Protein AF-A0A0Q6CMV8-F1 (afdb_monomer_lite)

Radius of gyration: 27.82 Å; chains: 1; bounding box: 55×37×77 Å

pLDDT: mean 82.03, std 11.8, range [50.81, 98.62]

Sequence (251 aa):
MAIRSSLEIAPGSVVEVYRQPDGDTSPVTAVLTNLSTNLAKANAVELLLLSSSDAPLASTTLTAQGSGYTSVPAARVTSKVKVAPELQVRMELNGLTIGNAGLNYRVNDVLTLGCGASTKPTLTVTAVDINGRVLSLGITTRGFLTTLAREQVGLKTTGGKGRDLILSATYRVASFVLLTPGSGYSELPIVDIDGPAAGTISLTPNIQPRHRLVRQELAVDEFIVVKDLPLTPGDTLVVKASASVAVKVIE

Foldseek 3Di:
DDWPFKDKDAAQDKDFGDWFAAPDQDFKKKKKAFPDPDQPDQKWKWKFKFAQFPFFFPDKAWPFFWKFDLWQWAKFWDADAPWTWHKQWKKWFDDKDWPWQFFDFDFQWKKWKPWQAPFTWIKTQHDADPRRGGPDIDGPGGGIHSTTDNAQWQIDIDTGPTDDTTMGTMMITDGMDGPGRGGRGLDFIWMFTDDPTGIGMGTDTRRDRPDRQDTGRDGHRDMDMDTRHRDDHRITIMMHINRIMMMIMDD

Secondary structure (DSSP, 8-state):
--EEEEEEE-TT-EEEEEEPPTT----EEEEEEE----TTS-EEEEEEEE-TTT--EEEEEES-----BSSPPPEEE-S--SBPPEEEEEEEEEEEEEEEEEES--TT-EEEE-S--SB--EEEEEEE-TT--EEEEEEEE--BBSS--S-SSSEEEEESS-EEEEEEEEEEEEEEEEEE--B--SSPPEEEEPSSS---EEEEE----SEEEEEEEEPTT-EEEEEEE-PPTT-EEEEEESS-EEEEEE-

Structure (mmCIF, N/CA/C/O backbone):
data_AF-A0A0Q6CMV8-F1
#
_entry.id   AF-A0A0Q6CMV8-F1
#
loop_
_atom_site.group_PDB
_atom_site.id
_atom_site.type_symbol
_atom_site.label_atom_id
_atom_site.label_alt_id
_atom_site.label_comp_id
_atom_site.label_asym_id
_atom_site.label_entity_id
_atom_site.label_seq_id
_atom_site.pdbx_PDB_ins_code
_atom_site.Cartn_x
_atom_site.Cartn_y
_atom_site.Cartn_z
_at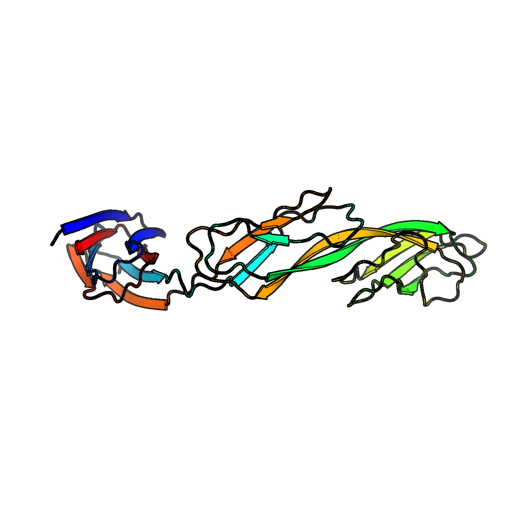om_site.occupancy
_atom_site.B_iso_or_equiv
_atom_site.auth_seq_id
_atom_site.auth_comp_id
_atom_site.auth_asym_id
_atom_site.auth_atom_id
_atom_site.pdbx_PDB_model_num
ATOM 1 N N . MET A 1 1 ? -28.805 0.612 39.964 1.00 68.44 1 MET A N 1
ATOM 2 C CA . MET A 1 1 ? -27.738 -0.193 39.348 1.00 68.44 1 MET A CA 1
ATOM 3 C C . MET A 1 1 ? -28.370 -1.115 38.327 1.00 68.44 1 MET A C 1
ATOM 5 O O . MET A 1 1 ? -29.060 -2.057 38.712 1.00 68.44 1 MET A O 1
ATOM 9 N N . ALA A 1 2 ? -28.213 -0.792 37.049 1.00 80.19 2 ALA A N 1
ATOM 10 C CA . ALA A 1 2 ? -28.699 -1.612 35.947 1.00 80.19 2 ALA A CA 1
ATOM 11 C C . ALA A 1 2 ? -27.527 -2.400 35.348 1.00 80.19 2 ALA A C 1
ATOM 13 O O . ALA A 1 2 ? -26.431 -1.875 35.177 1.00 80.19 2 ALA A O 1
ATOM 14 N N . ILE A 1 3 ? -27.747 -3.680 35.046 1.00 81.62 3 ILE A N 1
ATOM 15 C CA . ILE A 1 3 ? -26.747 -4.510 34.368 1.00 81.62 3 ILE A CA 1
ATOM 16 C C . ILE A 1 3 ? -26.851 -4.204 32.879 1.00 81.62 3 ILE A C 1
ATOM 18 O O . ILE A 1 3 ? -27.908 -4.426 32.288 1.00 81.62 3 ILE A O 1
ATOM 22 N N . ARG A 1 4 ? -25.773 -3.700 32.278 1.00 81.25 4 ARG A N 1
ATOM 23 C CA . ARG A 1 4 ? -25.739 -3.368 30.848 1.00 81.25 4 ARG A CA 1
ATOM 24 C C . ARG A 1 4 ? -25.284 -4.539 29.996 1.00 81.25 4 ARG A C 1
ATOM 26 O O . ARG A 1 4 ? -25.848 -4.777 28.933 1.00 81.25 4 ARG A O 1
ATOM 33 N N . SER A 1 5 ? -24.308 -5.297 30.481 1.00 82.00 5 SER A N 1
ATOM 34 C CA . SER A 1 5 ? -23.828 -6.502 29.814 1.00 82.00 5 SER A CA 1
ATOM 35 C C . SER A 1 5 ? -23.332 -7.536 30.823 1.00 82.00 5 SER A C 1
ATOM 37 O O . SER A 1 5 ? -22.928 -7.207 31.943 1.00 82.00 5 SER A O 1
ATOM 39 N N . SER A 1 6 ? -23.406 -8.804 30.422 1.00 84.56 6 SER A N 1
ATOM 40 C CA . SER A 1 6 ? -22.836 -9.947 31.131 1.00 84.56 6 SER A CA 1
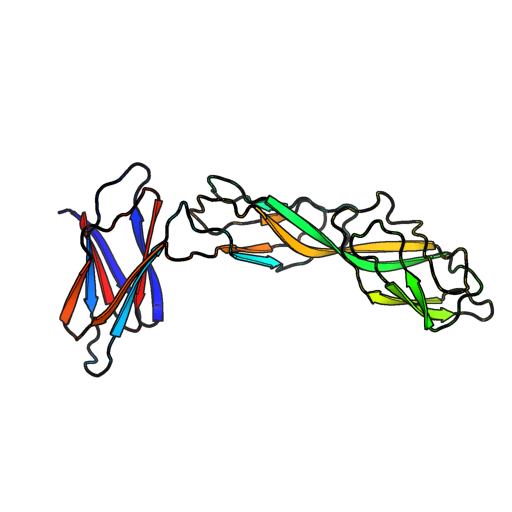ATOM 41 C C . SER A 1 6 ? -22.327 -10.931 30.087 1.00 84.56 6 SER A C 1
ATOM 43 O O . SER A 1 6 ? -23.115 -11.392 29.262 1.00 84.56 6 SER A O 1
ATOM 45 N N . LEU A 1 7 ? -21.029 -11.225 30.094 1.00 86.25 7 LEU A N 1
ATOM 46 C CA . LEU A 1 7 ? -20.396 -12.043 29.061 1.00 86.25 7 LEU A CA 1
ATOM 47 C C . LEU A 1 7 ? -19.321 -12.956 29.645 1.00 86.25 7 LEU A C 1
ATOM 49 O O . LEU A 1 7 ? -18.521 -12.516 30.467 1.00 86.25 7 LEU A O 1
ATOM 53 N N . GLU A 1 8 ? -19.277 -14.204 29.183 1.00 83.56 8 GLU A N 1
ATOM 54 C CA . GLU A 1 8 ? -18.175 -15.130 29.451 1.00 83.56 8 GLU A CA 1
ATOM 55 C C . GLU A 1 8 ? -17.134 -15.053 28.332 1.00 83.56 8 GLU A C 1
ATOM 57 O O . GLU A 1 8 ? -17.457 -15.114 27.145 1.00 83.56 8 GLU A O 1
ATOM 62 N N . ILE A 1 9 ? -15.869 -14.915 28.714 1.00 77.25 9 ILE A N 1
ATOM 63 C CA . ILE A 1 9 ? -14.738 -14.745 27.807 1.00 77.25 9 ILE A CA 1
ATOM 64 C C . ILE A 1 9 ? -13.860 -15.981 27.900 1.00 77.25 9 ILE A C 1
ATOM 66 O O . ILE A 1 9 ? -13.371 -16.311 28.978 1.00 77.25 9 ILE A O 1
ATOM 70 N N . ALA A 1 10 ? -13.638 -16.647 26.768 1.00 78.75 10 ALA A N 1
ATOM 71 C CA . ALA A 1 10 ? -12.769 -17.812 26.697 1.00 78.75 10 ALA A CA 1
ATOM 72 C C . ALA A 1 10 ? -11.278 -17.433 26.864 1.00 78.75 10 ALA A C 1
ATOM 74 O O . ALA A 1 10 ? -10.867 -16.342 26.447 1.00 78.75 10 ALA A O 1
ATOM 75 N N . PRO A 1 11 ? -10.436 -18.344 27.391 1.00 76.31 11 PRO A N 1
ATOM 76 C CA . PRO A 1 11 ? -8.999 -18.119 27.525 1.00 76.31 11 PRO A CA 1
ATOM 77 C C . PRO A 1 11 ? -8.343 -17.674 26.210 1.00 76.31 11 PRO A C 1
ATOM 79 O O . PRO A 1 11 ? -8.587 -18.258 25.157 1.00 76.31 11 PRO A O 1
ATOM 82 N N . GLY A 1 12 ? -7.479 -16.658 26.274 1.00 73.62 12 GLY A N 1
ATOM 83 C CA . GLY A 1 12 ? -6.730 -16.144 25.122 1.00 73.62 12 GLY A CA 1
ATOM 84 C C . GLY A 1 12 ? -7.527 -15.219 24.195 1.00 73.62 12 GLY A C 1
ATOM 85 O O . GLY A 1 12 ? -6.970 -14.740 23.207 1.00 73.62 12 GLY A O 1
ATOM 86 N N . SER A 1 13 ? -8.794 -14.939 24.509 1.00 69.50 13 SER A N 1
ATOM 87 C CA . SER A 1 13 ? -9.656 -14.069 23.706 1.00 69.50 13 SER A CA 1
ATOM 88 C C . SER A 1 13 ? -9.520 -12.594 24.097 1.00 69.50 13 SER A C 1
ATOM 90 O O . SER A 1 13 ? -9.142 -12.251 25.220 1.00 69.50 13 SER A O 1
ATOM 92 N N . VAL A 1 14 ? -9.856 -11.718 23.149 1.00 72.44 14 VAL A N 1
ATOM 93 C CA . VAL A 1 14 ? -10.009 -10.271 23.337 1.00 72.44 14 VAL A CA 1
ATOM 94 C C . VAL A 1 14 ? -11.435 -9.931 22.928 1.00 72.44 14 VAL A C 1
ATOM 96 O O . VAL A 1 14 ? -11.803 -10.190 21.784 1.00 72.44 14 VAL A O 1
ATOM 99 N N . VAL A 1 15 ? -12.245 -9.411 23.851 1.00 74.88 15 VAL A N 1
ATOM 100 C CA . VAL A 1 15 ? -13.686 -9.234 23.615 1.00 74.88 15 VAL A CA 1
ATOM 101 C C . VAL A 1 15 ? -14.146 -7.840 24.032 1.00 74.88 15 VAL A C 1
ATOM 103 O O . VAL A 1 15 ? -13.796 -7.366 25.114 1.00 74.88 15 VAL A O 1
ATOM 106 N N . GLU A 1 16 ? -14.931 -7.192 23.168 1.00 80.50 16 GLU A N 1
ATOM 107 C CA . GLU A 1 16 ? -15.688 -5.977 23.488 1.00 80.50 16 GLU A CA 1
ATOM 108 C C . GLU A 1 16 ? -16.807 -6.339 24.467 1.00 80.50 16 GLU A C 1
ATOM 110 O O . GLU A 1 16 ? -17.690 -7.134 24.153 1.00 80.50 16 GLU A O 1
ATOM 115 N N . VAL A 1 17 ? -16.743 -5.785 25.678 1.00 83.00 17 VAL A N 1
ATOM 116 C CA . VAL A 1 17 ? -17.717 -6.072 26.744 1.00 83.00 17 VAL A CA 1
ATOM 117 C C . VAL A 1 17 ? -18.734 -4.953 26.913 1.00 83.00 17 VAL A C 1
ATOM 119 O O . VAL A 1 17 ? -19.822 -5.190 27.440 1.00 83.00 17 VAL A O 1
ATOM 122 N N . TYR A 1 18 ? -18.388 -3.737 26.491 1.00 84.38 18 TYR A N 1
ATOM 123 C CA . TYR A 1 18 ? -19.258 -2.575 26.584 1.00 84.38 18 TYR A CA 1
ATOM 124 C C . TYR A 1 18 ? -18.776 -1.440 25.680 1.00 84.38 18 TYR A C 1
ATOM 126 O O . TYR A 1 18 ? -17.573 -1.223 25.539 1.00 84.38 18 TYR A O 1
ATOM 134 N N . ARG A 1 19 ? -19.728 -0.684 25.133 1.00 81.12 19 ARG A N 1
ATOM 135 C CA . ARG A 1 19 ? -19.497 0.557 24.396 1.00 81.12 19 ARG A CA 1
ATOM 136 C C . ARG A 1 19 ? -20.354 1.653 25.010 1.00 81.12 19 ARG A C 1
ATOM 138 O O . ARG A 1 19 ? -21.566 1.470 25.117 1.00 81.12 19 ARG A O 1
ATOM 145 N N . GLN A 1 20 ? -19.734 2.768 25.392 1.00 84.00 20 GLN A N 1
ATOM 146 C CA . GLN A 1 20 ? -20.454 3.916 25.939 1.00 84.00 20 GLN A CA 1
ATOM 147 C C . GLN A 1 20 ? -21.319 4.539 24.830 1.00 84.00 20 GLN A C 1
ATOM 149 O O . GLN A 1 20 ? -20.764 4.921 23.793 1.00 84.00 20 GLN A O 1
ATOM 154 N N . PRO A 1 21 ? -22.650 4.638 25.000 1.00 81.44 21 PRO A N 1
ATOM 155 C CA . PRO A 1 21 ? -23.519 5.250 24.001 1.00 81.44 21 PRO A CA 1
ATOM 156 C C . PRO A 1 21 ? -23.130 6.699 23.688 1.00 81.44 21 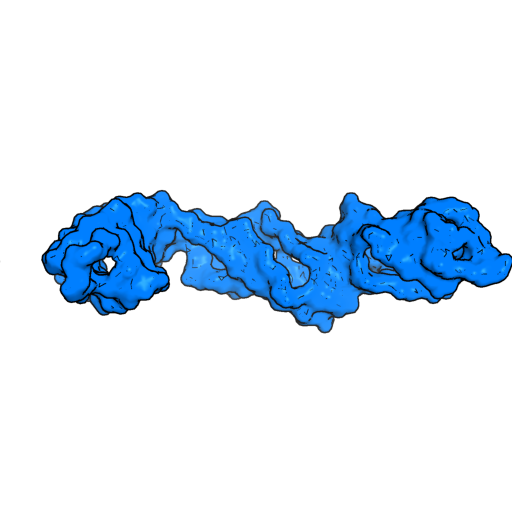PRO A C 1
ATOM 158 O O . PRO A 1 21 ? -22.621 7.427 24.544 1.00 81.44 21 PRO A O 1
ATOM 161 N N . ASP A 1 22 ? -23.411 7.141 22.461 1.00 73.69 22 ASP A N 1
ATOM 162 C CA . ASP A 1 22 ? -23.217 8.539 22.079 1.00 73.69 22 ASP A CA 1
ATOM 163 C C . ASP A 1 22 ? -24.047 9.469 22.980 1.00 73.69 22 ASP A C 1
ATOM 165 O O . ASP A 1 22 ? -25.242 9.259 23.186 1.00 73.69 22 ASP A O 1
ATOM 169 N N . GLY A 1 23 ? -23.410 10.516 23.509 1.00 76.62 23 GLY A N 1
ATOM 170 C CA . GLY A 1 23 ? -24.039 11.492 24.404 1.00 76.62 23 GLY A CA 1
ATOM 171 C C . GLY A 1 23 ? -24.159 11.067 25.871 1.00 76.62 23 GLY A C 1
ATOM 172 O O . GLY A 1 23 ? -24.552 11.898 26.687 1.00 76.62 23 GLY A O 1
ATOM 173 N N . ASP A 1 24 ? -23.790 9.834 26.226 1.00 78.19 24 ASP A N 1
ATOM 174 C CA . ASP A 1 24 ? -23.808 9.365 27.611 1.00 78.19 24 ASP A CA 1
ATOM 175 C C . ASP A 1 24 ? -22.429 9.531 28.269 1.00 78.19 24 ASP A C 1
ATOM 177 O O . ASP A 1 24 ? -21.424 9.015 27.779 1.00 78.19 24 ASP A O 1
ATOM 181 N N . THR A 1 25 ? -22.370 10.236 29.397 1.00 78.44 25 THR A N 1
ATOM 182 C CA . THR A 1 25 ? -21.137 10.475 30.174 1.00 78.44 25 THR A CA 1
ATOM 183 C C . THR A 1 25 ? -21.186 9.843 31.563 1.00 78.44 25 THR A C 1
ATOM 185 O O . THR A 1 25 ? -20.384 10.193 32.430 1.00 78.44 25 THR A O 1
ATOM 188 N N . SER A 1 26 ? -22.173 8.985 31.813 1.00 80.62 26 SER A N 1
ATOM 189 C CA . SER A 1 26 ? -22.337 8.287 33.083 1.00 80.62 26 SER A CA 1
ATOM 190 C C . SER A 1 26 ? -21.112 7.408 33.374 1.00 80.62 26 SER A C 1
ATOM 192 O O . SER A 1 26 ? -20.628 6.715 32.474 1.00 80.62 26 SER A O 1
ATOM 194 N N . PRO A 1 27 ? -20.580 7.418 34.610 1.00 77.38 27 PRO A N 1
ATOM 195 C CA . PRO A 1 27 ? -19.477 6.543 34.977 1.00 77.38 27 PRO A CA 1
ATOM 196 C C . PRO A 1 27 ? -19.926 5.084 34.943 1.00 77.38 27 PRO A C 1
ATOM 198 O O . PRO A 1 27 ? -21.030 4.747 35.366 1.00 77.38 27 PRO A O 1
ATOM 201 N N . VAL A 1 28 ? -19.033 4.203 34.499 1.00 83.00 28 VAL A N 1
ATOM 202 C CA . VAL A 1 28 ? -19.317 2.770 34.392 1.00 83.00 28 VAL A CA 1
ATOM 203 C C . VAL A 1 28 ? -18.445 1.983 35.362 1.00 83.00 28 VAL A C 1
ATOM 205 O O . VAL A 1 28 ? -17.259 2.262 35.536 1.00 83.00 28 VAL A O 1
ATOM 208 N N . THR A 1 29 ? -19.032 0.971 35.999 1.00 81.62 29 THR A N 1
ATOM 209 C CA . THR A 1 29 ? -18.316 0.008 36.838 1.00 81.62 29 THR A CA 1
ATOM 210 C C . THR A 1 29 ? -18.209 -1.331 36.117 1.00 81.62 29 THR A C 1
ATOM 212 O O . THR A 1 29 ? -19.216 -1.918 35.724 1.00 81.62 29 THR A O 1
ATOM 215 N N . ALA A 1 30 ? -16.992 -1.856 35.988 1.00 80.25 30 ALA A N 1
ATOM 216 C CA . ALA A 1 30 ? -16.754 -3.199 35.471 1.00 80.25 30 ALA A CA 1
ATOM 217 C C . ALA A 1 30 ? -16.427 -4.161 36.617 1.00 80.25 30 ALA A C 1
ATOM 219 O O . ALA A 1 30 ? -15.531 -3.905 37.421 1.00 80.25 30 ALA A O 1
ATOM 220 N N . VAL A 1 31 ? -17.142 -5.282 36.674 1.00 81.12 31 VAL A N 1
ATOM 221 C CA . VAL A 1 31 ? -16.880 -6.388 37.597 1.00 81.12 31 VAL A CA 1
ATOM 222 C C . VAL A 1 31 ? -16.364 -7.574 36.792 1.00 81.12 31 VAL A C 1
ATOM 224 O O . VAL A 1 31 ? -17.043 -8.059 35.888 1.00 81.12 31 VAL A O 1
ATOM 227 N N . LEU A 1 32 ? -15.156 -8.023 37.108 1.00 77.25 32 LEU A N 1
ATOM 228 C CA . LEU A 1 32 ? -14.482 -9.153 36.471 1.00 77.25 32 LEU A CA 1
ATOM 229 C C . LEU A 1 32 ? -14.464 -10.310 37.466 1.00 77.25 32 LEU A C 1
ATOM 231 O O . LEU A 1 32 ? -13.950 -10.137 38.567 1.00 77.25 32 LEU A O 1
ATOM 235 N N . THR A 1 33 ? -14.993 -11.469 37.089 1.00 76.12 33 THR A N 1
ATOM 236 C CA . THR A 1 33 ? -15.034 -12.673 37.928 1.00 76.12 33 THR A CA 1
ATOM 237 C C . THR A 1 33 ? -14.275 -13.797 37.239 1.00 76.12 33 THR A C 1
ATOM 239 O O . THR A 1 33 ? -14.565 -14.146 36.093 1.00 76.12 33 THR A O 1
ATOM 242 N N . ASN A 1 34 ? -13.288 -14.369 37.925 1.00 73.88 34 ASN A N 1
ATOM 243 C CA . ASN A 1 34 ? -12.543 -15.510 37.407 1.00 73.88 34 ASN A CA 1
ATOM 244 C C . ASN A 1 34 ? -13.406 -16.776 37.487 1.00 73.88 34 ASN A C 1
ATOM 246 O O . ASN A 1 34 ? -13.770 -17.202 38.577 1.00 73.88 34 ASN A O 1
ATOM 250 N N . LEU A 1 35 ? -13.714 -17.378 36.335 1.00 76.25 35 LEU A N 1
ATOM 251 C CA . LEU A 1 35 ? -14.496 -18.618 36.248 1.00 76.25 35 LEU A CA 1
ATOM 252 C C . LEU A 1 35 ? -13.612 -19.866 36.096 1.00 76.25 35 LEU A C 1
ATOM 254 O O . LEU A 1 35 ? -14.111 -20.969 35.873 1.00 76.25 35 LEU A O 1
ATOM 258 N N . SER A 1 36 ? -12.288 -19.711 36.145 1.00 68.94 36 SER A N 1
ATOM 259 C CA . SER A 1 36 ? -11.368 -20.840 36.036 1.00 68.94 36 SER A CA 1
ATOM 260 C C . SER A 1 36 ? -11.536 -21.783 37.222 1.00 68.94 36 SER A C 1
ATOM 262 O O . SER A 1 36 ? -11.359 -21.386 38.365 1.00 68.94 36 SER A O 1
ATOM 264 N N . THR A 1 37 ? -11.749 -23.067 36.951 1.00 70.12 37 THR A N 1
ATOM 265 C CA . THR A 1 37 ? -11.672 -24.129 37.970 1.00 70.12 37 THR A CA 1
ATOM 266 C C . THR A 1 37 ? -10.230 -24.534 38.288 1.00 70.12 37 THR A C 1
ATOM 268 O O . THR A 1 37 ? -9.979 -25.329 39.193 1.00 70.12 37 THR A O 1
ATOM 271 N N . ASN A 1 38 ? -9.256 -24.007 37.540 1.00 64.12 38 ASN A N 1
ATOM 272 C CA . ASN A 1 38 ? -7.849 -24.349 37.688 1.00 64.12 38 ASN A CA 1
ATOM 273 C C . ASN A 1 38 ? -7.146 -23.350 38.622 1.00 64.12 38 ASN A C 1
ATOM 275 O O . ASN A 1 38 ? -6.835 -22.231 38.214 1.00 64.12 38 ASN A O 1
ATOM 279 N N . LEU A 1 39 ? -6.895 -23.782 39.862 1.00 56.88 39 LEU A N 1
ATOM 280 C CA . LEU A 1 39 ? -6.264 -23.008 40.945 1.00 56.88 39 LEU A CA 1
ATOM 281 C C . LEU A 1 39 ? -4.772 -22.700 40.710 1.00 56.88 39 LEU A C 1
ATOM 283 O O . LEU A 1 39 ? -4.199 -21.872 41.408 1.00 56.88 39 LEU A O 1
ATOM 287 N N . ALA A 1 40 ? -4.123 -23.371 39.753 1.00 53.88 40 ALA A N 1
ATOM 288 C CA . ALA A 1 40 ? -2.664 -23.363 39.620 1.00 53.88 40 ALA A CA 1
ATOM 289 C C . ALA A 1 40 ? -2.099 -22.271 38.692 1.00 53.88 40 ALA A C 1
ATOM 291 O O . ALA A 1 40 ? -0.887 -22.223 38.479 1.00 53.88 40 ALA A O 1
ATOM 292 N N . LYS A 1 41 ? -2.936 -21.408 38.102 1.00 55.00 41 LYS A N 1
ATOM 293 C CA . LYS A 1 41 ? -2.468 -20.330 37.222 1.00 55.00 41 LYS A CA 1
ATOM 294 C C . LYS A 1 41 ? -2.997 -18.985 37.691 1.00 55.00 41 LYS A C 1
ATOM 296 O O . LYS A 1 41 ? -4.200 -18.766 37.741 1.00 55.00 41 LYS A O 1
ATOM 301 N N . ALA A 1 42 ? -2.062 -18.080 37.964 1.00 50.81 42 ALA A N 1
ATOM 302 C CA . ALA A 1 42 ? -2.305 -16.653 37.951 1.00 50.81 42 ALA A CA 1
ATOM 303 C C . ALA A 1 42 ? -2.966 -16.266 36.620 1.00 50.81 42 ALA A C 1
ATOM 305 O O . ALA A 1 42 ? -2.336 -16.293 35.558 1.00 50.81 42 ALA A O 1
ATOM 306 N N . ASN A 1 43 ? -4.257 -15.953 36.672 1.00 63.38 43 ASN A N 1
ATOM 307 C CA . ASN A 1 43 ? -5.002 -15.539 35.497 1.00 63.38 43 ASN A CA 1
ATOM 308 C C . ASN A 1 43 ? -4.810 -14.040 35.333 1.00 63.38 43 ASN A C 1
ATOM 310 O O . ASN A 1 43 ? -5.384 -13.252 36.080 1.00 63.38 43 ASN A O 1
ATOM 314 N N . ALA A 1 44 ? -3.972 -13.651 34.375 1.00 66.44 44 ALA A N 1
ATOM 315 C CA . ALA A 1 44 ? -3.815 -12.255 34.021 1.00 66.44 44 ALA A CA 1
ATOM 316 C C . ALA A 1 44 ? -5.067 -11.812 33.259 1.00 66.44 44 ALA A C 1
ATOM 318 O O . ALA A 1 44 ? -5.322 -12.254 32.133 1.00 66.44 44 ALA A O 1
ATOM 319 N N . VAL A 1 45 ? -5.837 -10.931 33.888 1.00 68.06 45 VAL A N 1
ATOM 320 C CA . VAL A 1 45 ? -6.934 -10.220 33.236 1.00 68.06 45 VAL A CA 1
ATOM 321 C C . VAL A 1 45 ? -6.483 -8.796 32.980 1.00 68.06 45 VAL A C 1
ATOM 323 O O . VAL A 1 45 ? -5.941 -8.132 33.865 1.00 68.06 45 VAL A O 1
ATOM 326 N N . GLU A 1 46 ? -6.664 -8.356 31.742 1.00 76.00 46 GLU A N 1
ATOM 327 C CA . GLU A 1 46 ? -6.308 -7.027 31.287 1.00 76.00 46 GLU A CA 1
ATOM 328 C C . GLU A 1 46 ? -7.562 -6.301 30.805 1.00 76.00 46 GLU A C 1
ATOM 330 O O . GLU A 1 46 ? -8.207 -6.716 29.840 1.00 76.00 46 GLU A O 1
ATOM 335 N N . LEU A 1 47 ? -7.907 -5.222 31.510 1.00 74.06 47 LEU A N 1
ATOM 336 C CA . LEU A 1 47 ? -8.986 -4.315 31.133 1.00 74.06 47 LEU A CA 1
ATOM 337 C C . LEU A 1 47 ? -8.394 -3.147 30.341 1.00 74.06 47 LEU A C 1
ATOM 339 O O . LEU A 1 47 ? -7.555 -2.391 30.845 1.00 74.06 47 LEU A O 1
ATOM 343 N N . LEU A 1 48 ? -8.826 -3.027 29.093 1.00 72.69 48 LEU A N 1
ATOM 344 C CA . LEU A 1 48 ? -8.336 -2.060 28.125 1.00 72.69 48 LEU A CA 1
ATOM 345 C C . LEU A 1 48 ? -9.457 -1.076 27.820 1.00 72.69 48 LEU A C 1
ATOM 347 O O . LEU A 1 48 ? -10.518 -1.468 27.334 1.00 72.69 48 LEU A O 1
ATOM 351 N N . LEU A 1 49 ? -9.211 0.203 28.093 1.00 74.06 49 LEU A N 1
ATOM 352 C CA . LEU A 1 49 ? -10.093 1.271 27.647 1.00 74.06 49 LEU A CA 1
ATOM 353 C C . LEU A 1 49 ? -9.612 1.786 26.294 1.00 74.06 49 LEU A C 1
ATOM 355 O O . LEU A 1 49 ? -8.557 2.418 26.199 1.00 74.06 49 LEU A O 1
ATOM 359 N N . LEU A 1 50 ? -10.381 1.499 25.251 1.00 69.50 50 LEU A N 1
ATOM 360 C CA . LEU A 1 50 ? -10.125 1.955 23.894 1.00 69.50 50 LEU A CA 1
ATOM 361 C C . LEU A 1 50 ? -10.976 3.195 23.656 1.00 69.50 50 LEU A C 1
ATOM 363 O O . LEU A 1 50 ? -12.203 3.107 23.668 1.00 69.50 50 LEU A O 1
ATOM 367 N N . SER A 1 51 ? -10.345 4.351 23.461 1.00 66.94 51 SER A N 1
ATOM 368 C CA . SER A 1 51 ? -11.126 5.545 23.169 1.00 66.94 51 SER A CA 1
ATOM 369 C C . SER A 1 51 ? -11.481 5.631 21.697 1.00 66.94 51 SER A C 1
ATOM 371 O O . SER A 1 51 ? -10.611 5.486 20.835 1.00 66.94 51 SER A O 1
ATOM 373 N N . SER A 1 52 ? -12.756 5.892 21.412 1.00 60.81 52 SER A N 1
ATOM 374 C CA . SER A 1 52 ? -13.222 6.079 20.034 1.00 60.81 52 SER A CA 1
ATOM 375 C C . SER A 1 52 ? -12.637 7.332 19.387 1.00 60.81 52 SER A C 1
ATOM 377 O O . SER A 1 52 ? -12.465 7.373 18.166 1.00 60.81 52 SER A O 1
ATOM 379 N N . SER A 1 53 ? -12.289 8.348 20.186 1.00 60.00 53 SER A N 1
ATOM 380 C CA . SER A 1 53 ? -11.734 9.604 19.682 1.00 60.00 53 SER A CA 1
ATOM 381 C C . SER A 1 53 ? -10.228 9.549 19.425 1.00 60.00 53 SER A C 1
ATOM 383 O O . SER A 1 53 ? -9.751 10.313 18.587 1.00 60.00 53 SER A O 1
ATOM 385 N N . ASP A 1 54 ? -9.497 8.637 20.082 1.00 59.06 54 ASP A N 1
ATOM 386 C CA . ASP A 1 54 ? -8.034 8.736 20.231 1.00 59.06 54 ASP A CA 1
ATOM 387 C C . ASP A 1 54 ? -7.256 7.517 19.699 1.00 59.06 54 ASP A C 1
ATOM 389 O O . ASP A 1 54 ? -6.070 7.386 19.991 1.00 59.06 54 ASP A O 1
ATOM 393 N N . ALA A 1 55 ? -7.873 6.616 18.928 1.00 60.06 55 ALA A N 1
ATOM 394 C CA . ALA A 1 55 ? -7.161 5.511 18.278 1.00 60.06 55 ALA A CA 1
ATOM 395 C C . ALA A 1 55 ? -6.723 5.901 16.854 1.00 60.06 55 ALA A C 1
ATOM 397 O O . ALA A 1 55 ? -7.469 5.655 15.898 1.00 60.06 55 ALA A O 1
ATOM 398 N N . PRO A 1 56 ? -5.545 6.531 16.662 1.00 66.69 56 PRO A N 1
ATOM 399 C CA . PRO A 1 56 ? -5.060 6.816 15.326 1.00 66.69 56 PRO A CA 1
ATOM 400 C C . PRO A 1 56 ? -4.799 5.508 14.578 1.00 66.69 56 PRO A C 1
ATOM 402 O O . PRO A 1 56 ? -4.404 4.483 15.143 1.00 66.69 56 PRO A O 1
ATOM 405 N N . LEU A 1 57 ? -4.955 5.551 13.260 1.00 71.25 57 LEU A N 1
ATOM 406 C CA . LEU A 1 57 ? -4.447 4.487 12.405 1.00 71.25 57 LEU A CA 1
ATOM 407 C C . LEU A 1 57 ? -2.936 4.282 12.643 1.00 71.25 57 LEU A C 1
ATOM 409 O O . LEU A 1 57 ? -2.167 5.236 12.548 1.00 71.25 57 LEU A O 1
ATOM 413 N N . ALA A 1 58 ? -2.509 3.047 12.954 1.00 69.38 58 ALA A N 1
ATOM 414 C CA . ALA A 1 58 ? -1.084 2.711 13.143 1.00 69.38 58 ALA A CA 1
ATOM 415 C C . ALA A 1 58 ? -0.373 2.585 11.814 1.00 69.38 58 ALA A C 1
ATOM 417 O O . ALA A 1 58 ? 0.778 2.981 11.646 1.00 69.38 58 ALA A O 1
ATOM 418 N N . SER A 1 59 ? -1.038 1.853 10.930 1.00 73.44 59 SER A N 1
ATOM 419 C CA . SER A 1 59 ? -0.416 1.240 9.785 1.00 73.44 59 SER A CA 1
ATOM 420 C C . SER A 1 59 ? -1.468 0.936 8.736 1.00 73.44 59 SER A C 1
ATOM 422 O O . SER A 1 59 ? -2.671 0.833 8.989 1.00 73.44 59 SER A O 1
ATOM 424 N N . THR A 1 60 ? -0.973 0.808 7.516 1.00 73.94 60 THR A N 1
ATOM 425 C CA . THR A 1 60 ? -1.766 0.439 6.356 1.00 73.94 60 THR A CA 1
ATOM 426 C C . THR A 1 60 ? -1.120 -0.802 5.760 1.00 73.94 60 THR A C 1
ATOM 428 O O . THR A 1 60 ? 0.109 -0.869 5.671 1.00 73.94 60 THR A O 1
ATOM 431 N N . THR A 1 61 ? -1.922 -1.803 5.401 1.00 77.88 61 THR A N 1
ATOM 432 C CA . THR A 1 61 ? -1.426 -3.003 4.722 1.00 77.88 61 THR A CA 1
ATOM 433 C C . THR A 1 61 ? -2.119 -3.127 3.378 1.00 77.88 61 THR A C 1
ATOM 435 O O . THR A 1 61 ? -3.340 -3.242 3.285 1.00 77.88 61 THR A O 1
ATOM 438 N N . LEU A 1 62 ? -1.323 -3.111 2.315 1.00 81.88 62 LEU A N 1
ATOM 439 C CA . LEU A 1 62 ? -1.813 -3.339 0.966 1.00 81.88 62 LEU A CA 1
ATOM 440 C C . LEU A 1 62 ? -1.990 -4.840 0.737 1.00 81.88 62 LEU A C 1
ATOM 442 O O . LEU A 1 62 ? -1.011 -5.582 0.791 1.00 81.88 62 LEU A O 1
ATOM 446 N N . THR A 1 63 ? -3.221 -5.284 0.479 1.00 77.69 63 THR A N 1
ATOM 447 C CA . THR A 1 63 ? -3.517 -6.708 0.253 1.00 77.69 63 THR A CA 1
ATOM 448 C C . THR A 1 63 ? -3.570 -7.061 -1.231 1.00 77.69 63 THR A C 1
ATOM 450 O O . THR A 1 63 ? -3.227 -8.184 -1.591 1.00 77.69 63 THR A O 1
ATOM 453 N N . ALA A 1 64 ? -3.899 -6.105 -2.108 1.00 80.12 64 ALA A N 1
ATOM 454 C CA . ALA A 1 64 ? -3.786 -6.276 -3.556 1.00 80.12 64 ALA A CA 1
ATOM 455 C C . ALA A 1 64 ? -3.298 -4.999 -4.258 1.00 80.12 64 ALA A C 1
ATOM 457 O O . ALA A 1 64 ? -3.910 -3.942 -4.160 1.00 80.12 64 ALA A O 1
ATOM 458 N N . GLN A 1 65 ? -2.204 -5.114 -5.015 1.00 81.38 65 GLN A N 1
ATOM 459 C CA . GLN A 1 65 ? -1.521 -3.975 -5.648 1.00 81.38 65 GLN A CA 1
ATOM 460 C C . GLN A 1 65 ? -2.264 -3.368 -6.850 1.00 81.38 65 GLN A C 1
ATOM 462 O O . GLN A 1 65 ? -1.943 -2.253 -7.270 1.00 81.38 65 GLN A O 1
ATOM 467 N N . GLY A 1 66 ? -3.206 -4.107 -7.446 1.00 82.94 66 GLY A N 1
ATOM 468 C CA . GLY A 1 66 ? -3.761 -3.780 -8.761 1.00 82.94 66 GLY A CA 1
ATOM 469 C C . GLY A 1 66 ? -2.679 -3.697 -9.857 1.00 82.94 66 GLY A C 1
ATOM 470 O O . GLY A 1 66 ? -1.480 -3.822 -9.606 1.00 82.94 66 GLY A O 1
ATOM 471 N N . SER A 1 67 ? -3.075 -3.498 -11.114 1.00 82.00 67 SER A N 1
ATOM 472 C CA . SER A 1 67 ? -2.129 -3.235 -12.210 1.00 82.00 67 SER A CA 1
ATOM 473 C C . SER A 1 67 ? -2.807 -2.509 -13.370 1.00 82.00 67 SER A C 1
ATOM 475 O O . SER A 1 67 ? -4.013 -2.632 -13.537 1.00 82.00 67 SER A O 1
ATOM 477 N N . GLY A 1 68 ? -2.040 -1.777 -14.183 1.00 81.62 68 GLY A N 1
ATOM 478 C CA . GLY A 1 68 ? -2.573 -1.109 -15.383 1.00 81.62 68 GLY A CA 1
ATOM 479 C C . GLY A 1 68 ? -3.074 0.317 -15.146 1.00 81.62 68 GLY A C 1
ATOM 480 O O . GLY A 1 68 ? -3.816 0.859 -15.959 1.00 81.62 68 GLY A O 1
ATOM 481 N N . TYR A 1 69 ? -2.665 0.943 -14.044 1.00 84.62 69 TYR A N 1
ATOM 482 C CA . TYR A 1 69 ? -3.030 2.322 -13.744 1.00 84.62 69 TYR A CA 1
ATOM 483 C C . TYR A 1 69 ? -2.395 3.301 -14.738 1.00 84.62 69 TYR A C 1
ATOM 485 O O . TYR A 1 69 ? -1.169 3.349 -14.877 1.00 84.62 69 TYR A O 1
ATOM 493 N N . THR A 1 70 ? -3.232 4.122 -15.377 1.00 82.38 70 THR A N 1
ATOM 494 C CA . THR A 1 70 ? -2.817 5.217 -16.272 1.00 82.38 70 THR A CA 1
ATOM 495 C C . THR A 1 70 ? -2.619 6.553 -15.546 1.00 82.38 70 THR A C 1
ATOM 497 O O . THR A 1 70 ? -1.995 7.473 -16.070 1.00 82.38 70 THR A O 1
ATOM 500 N N . SER A 1 71 ? -3.116 6.651 -14.314 1.00 86.00 71 SER A N 1
ATOM 501 C CA . SER A 1 71 ? -2.993 7.788 -13.398 1.00 86.00 71 SER A CA 1
ATOM 502 C C . SER A 1 71 ? -2.840 7.279 -11.965 1.00 86.00 71 SER A C 1
ATOM 504 O O . SER A 1 71 ? -3.186 6.133 -11.683 1.00 86.00 71 SER A O 1
ATOM 506 N N . VAL A 1 72 ? -2.313 8.106 -11.052 1.00 88.19 72 VAL A N 1
ATOM 507 C CA . VAL A 1 72 ? -2.268 7.733 -9.627 1.00 88.19 72 VAL A CA 1
ATOM 508 C C . VAL A 1 72 ? -3.715 7.667 -9.145 1.00 88.19 72 VAL A C 1
ATOM 510 O O . VAL A 1 72 ? -4.421 8.669 -9.291 1.00 88.19 72 VAL A O 1
ATOM 513 N N . PRO A 1 73 ? -4.193 6.515 -8.651 1.00 90.00 73 PRO A N 1
ATOM 514 C CA . PRO A 1 73 ? -5.565 6.416 -8.193 1.00 90.00 73 PRO A CA 1
ATOM 515 C C . PRO A 1 73 ? -5.749 7.224 -6.906 1.00 90.00 73 PRO A C 1
ATOM 517 O O . PRO A 1 73 ? -4.804 7.418 -6.136 1.00 90.00 73 PRO A O 1
ATOM 520 N N . ALA A 1 74 ? -6.972 7.683 -6.660 1.00 89.06 74 ALA A N 1
ATOM 521 C CA . ALA A 1 74 ? -7.330 8.222 -5.356 1.00 89.06 74 ALA A CA 1
ATOM 522 C C . ALA A 1 74 ? -7.617 7.059 -4.397 1.00 89.06 74 ALA A C 1
ATOM 524 O O . ALA A 1 74 ? -8.226 6.066 -4.792 1.00 89.06 74 ALA A O 1
ATOM 525 N N . ALA A 1 75 ? -7.187 7.191 -3.143 1.00 89.12 75 ALA A N 1
ATOM 526 C CA . ALA A 1 75 ? -7.590 6.299 -2.064 1.00 89.12 75 ALA A CA 1
ATOM 527 C C . ALA A 1 75 ? -8.593 7.028 -1.174 1.00 89.12 75 ALA A C 1
ATOM 529 O O . ALA A 1 75 ? -8.344 8.163 -0.761 1.00 89.12 75 ALA A O 1
ATOM 530 N N . ARG A 1 76 ? -9.723 6.387 -0.884 1.00 87.25 76 ARG A N 1
ATOM 531 C CA . ARG A 1 76 ? -10.794 6.951 -0.059 1.00 87.25 76 ARG A CA 1
ATOM 532 C C . ARG A 1 76 ? -11.158 5.979 1.041 1.00 87.25 76 ARG A C 1
ATOM 534 O O . ARG A 1 76 ? -11.287 4.789 0.791 1.00 87.25 76 ARG A O 1
ATOM 541 N N . VAL A 1 77 ? -11.354 6.491 2.248 1.00 86.00 77 VAL A N 1
ATOM 542 C CA . VAL A 1 77 ? -11.846 5.689 3.370 1.00 86.00 77 VAL A CA 1
ATOM 543 C C . VAL A 1 77 ? -13.359 5.821 3.442 1.00 86.00 77 VAL A C 1
ATOM 545 O O . VAL A 1 77 ? -13.869 6.937 3.524 1.00 86.00 77 VAL A O 1
ATOM 548 N N . THR A 1 78 ? -14.068 4.696 3.381 1.00 82.69 78 THR A N 1
ATOM 549 C CA . THR A 1 78 ? -15.538 4.649 3.280 1.00 82.69 78 THR A CA 1
ATOM 550 C C . THR A 1 78 ? -16.242 4.266 4.581 1.00 82.69 78 THR A C 1
ATOM 552 O O . THR A 1 78 ? -17.468 4.309 4.660 1.00 82.69 78 THR A O 1
ATOM 555 N N . SER A 1 79 ? -15.498 3.950 5.639 1.00 78.88 79 SER A N 1
ATOM 556 C CA . SER A 1 79 ? -16.058 3.638 6.960 1.00 78.88 79 SER A CA 1
ATOM 557 C C . SER A 1 79 ? -16.629 4.850 7.700 1.00 78.88 79 SER A C 1
ATOM 559 O O . SER A 1 79 ? -16.212 5.986 7.473 1.00 78.88 79 SER A O 1
ATOM 561 N N . LYS A 1 80 ? -17.498 4.588 8.687 1.00 78.81 80 LYS A N 1
ATOM 562 C CA . LYS A 1 80 ? -18.015 5.594 9.627 1.00 78.81 80 LYS A CA 1
ATOM 563 C C . LYS A 1 80 ? -16.908 6.119 10.545 1.00 78.81 80 LYS A C 1
ATOM 565 O O . LYS A 1 80 ? -16.581 5.513 11.568 1.00 78.81 80 LYS A O 1
ATOM 570 N N . VAL A 1 81 ? -16.356 7.262 10.158 1.00 82.19 81 VAL A N 1
ATOM 571 C CA . VAL A 1 81 ? -15.318 8.006 10.878 1.00 82.19 81 VAL A CA 1
ATOM 572 C C . VAL A 1 81 ? -15.779 9.437 11.101 1.00 82.19 81 VAL A C 1
ATOM 574 O O . VAL A 1 81 ? -16.492 9.999 10.270 1.00 82.19 81 VAL A O 1
ATOM 577 N N . LYS A 1 82 ? -15.362 10.048 12.213 1.00 83.25 82 LYS A N 1
ATOM 578 C CA . LYS A 1 82 ? -15.644 11.466 12.482 1.00 83.25 82 LYS A CA 1
ATOM 579 C C . LYS A 1 82 ? -14.775 12.369 11.610 1.00 83.25 82 LYS A C 1
ATOM 581 O O . LYS A 1 82 ? -15.254 13.367 11.080 1.00 83.25 82 LYS A O 1
ATOM 586 N N . VAL A 1 83 ? -13.501 12.008 11.471 1.00 86.00 83 VAL A N 1
ATOM 587 C CA . VAL A 1 83 ? -12.531 12.677 10.601 1.00 86.00 83 VAL A CA 1
ATOM 588 C C . VAL A 1 83 ? -11.858 11.611 9.751 1.00 86.00 83 VAL A C 1
ATOM 590 O O . VAL A 1 83 ? -11.214 10.709 10.285 1.00 86.00 83 VAL A O 1
ATOM 593 N N . ALA A 1 84 ? -12.015 11.704 8.431 1.00 87.44 84 ALA A N 1
ATOM 594 C CA . ALA A 1 84 ? -11.405 10.753 7.513 1.00 87.44 84 ALA A CA 1
ATOM 595 C C . ALA A 1 84 ? -9.875 10.899 7.500 1.00 87.44 84 ALA A C 1
ATOM 597 O O . ALA A 1 84 ? -9.373 12.025 7.540 1.00 87.44 84 ALA A O 1
ATOM 598 N N . PRO A 1 85 ? -9.127 9.786 7.440 1.00 88.94 85 PRO A N 1
ATOM 599 C CA . PRO A 1 85 ? -7.690 9.845 7.257 1.00 88.94 85 PRO A CA 1
ATOM 600 C C . PRO A 1 85 ? -7.361 10.286 5.834 1.00 88.94 85 PRO A C 1
ATOM 602 O O . PRO A 1 85 ? -8.061 9.952 4.874 1.00 88.94 85 PRO A O 1
ATOM 605 N N . GLU A 1 86 ? -6.248 10.990 5.692 1.00 91.06 86 GLU A N 1
ATOM 606 C CA . GLU A 1 86 ? -5.697 11.334 4.391 1.00 91.06 86 GLU A CA 1
ATOM 607 C C . GLU A 1 86 ? -4.636 10.304 3.997 1.00 91.06 86 GLU A C 1
ATOM 609 O O . GLU A 1 86 ? -3.653 10.084 4.713 1.00 91.06 86 GLU A O 1
ATOM 614 N N . LEU A 1 87 ? -4.842 9.665 2.846 1.00 91.00 87 LEU A N 1
ATOM 615 C CA . LEU A 1 87 ? -3.953 8.652 2.290 1.00 91.00 87 LEU A CA 1
ATOM 616 C C . LEU A 1 87 ? -3.352 9.157 0.980 1.00 91.00 87 LEU A C 1
ATOM 618 O O . LEU A 1 87 ? -4.069 9.568 0.070 1.00 91.00 87 LEU A O 1
ATOM 622 N N . GLN A 1 88 ? -2.034 9.049 0.849 1.00 91.69 88 GLN A N 1
ATOM 623 C CA . GLN A 1 88 ? -1.342 9.239 -0.419 1.00 91.69 88 GLN A CA 1
ATOM 624 C C . GLN A 1 88 ? -0.942 7.885 -0.997 1.00 91.69 88 GLN A C 1
ATOM 626 O O . GLN A 1 88 ? -0.183 7.131 -0.385 1.00 91.69 88 GLN A O 1
ATOM 631 N N . VAL A 1 89 ? -1.416 7.596 -2.206 1.00 91.50 89 VAL A N 1
ATOM 632 C CA . VAL A 1 89 ? -1.021 6.395 -2.944 1.00 91.50 89 VAL A CA 1
ATOM 633 C C . VAL A 1 89 ? 0.399 6.561 -3.475 1.00 91.50 89 VAL A C 1
ATOM 635 O O . VAL A 1 89 ? 0.724 7.564 -4.114 1.00 91.50 89 VAL A O 1
ATOM 638 N N . ARG A 1 90 ? 1.247 5.559 -3.235 1.00 92.38 90 ARG A N 1
ATOM 639 C CA . ARG A 1 90 ? 2.560 5.440 -3.869 1.00 92.38 90 ARG A CA 1
ATOM 640 C C . ARG A 1 90 ? 2.519 4.353 -4.924 1.00 92.38 90 ARG A C 1
ATOM 642 O O . ARG A 1 90 ? 2.292 3.181 -4.629 1.00 92.38 90 ARG A O 1
ATOM 649 N N . MET A 1 91 ? 2.782 4.760 -6.154 1.00 93.00 91 MET A N 1
ATOM 650 C CA . MET A 1 91 ? 2.894 3.883 -7.309 1.00 93.00 91 MET A CA 1
ATOM 651 C C . MET A 1 91 ? 4.354 3.489 -7.531 1.00 93.00 91 MET A C 1
ATOM 653 O O . MET A 1 91 ? 5.260 4.264 -7.231 1.00 93.00 91 MET A O 1
ATOM 657 N N . GLU A 1 92 ? 4.588 2.319 -8.112 1.00 94.19 92 GLU A N 1
ATOM 658 C CA . GLU A 1 92 ? 5.907 1.900 -8.590 1.00 94.19 92 GLU A CA 1
ATOM 659 C C . GLU A 1 92 ? 5.838 1.375 -10.024 1.00 94.19 92 GLU A C 1
ATOM 661 O O . GLU A 1 92 ? 4.774 0.973 -10.513 1.00 94.19 92 GLU A O 1
ATOM 666 N N . LEU A 1 93 ? 6.985 1.368 -10.707 1.00 94.12 93 LEU A N 1
ATOM 667 C CA . LEU A 1 93 ? 7.105 0.777 -12.034 1.00 94.12 93 LEU A CA 1
ATOM 668 C C . LEU A 1 93 ? 6.800 -0.724 -11.959 1.00 94.12 93 LEU A C 1
ATOM 670 O O . LEU A 1 93 ? 7.474 -1.461 -11.238 1.00 94.12 93 LEU A O 1
ATOM 674 N N . ASN A 1 94 ? 5.809 -1.183 -12.723 1.00 94.00 94 ASN A N 1
ATOM 675 C CA . ASN A 1 94 ? 5.436 -2.592 -12.815 1.00 94.00 94 ASN A CA 1
ATOM 676 C C . ASN A 1 94 ? 6.141 -3.277 -13.992 1.00 94.00 94 ASN A C 1
ATOM 678 O O . ASN A 1 94 ? 6.790 -4.306 -13.795 1.00 94.00 94 ASN A O 1
ATOM 682 N N . GLY A 1 95 ? 6.043 -2.678 -15.183 1.00 94.19 95 GLY A N 1
ATOM 683 C CA . GLY A 1 95 ? 6.562 -3.238 -16.428 1.00 94.19 95 GLY A CA 1
ATOM 684 C C . GLY A 1 95 ? 6.906 -2.179 -17.473 1.00 94.19 95 GLY A C 1
ATOM 685 O O . GLY A 1 95 ? 6.565 -1.004 -17.332 1.00 94.19 95 GLY A O 1
ATOM 686 N N . LEU A 1 96 ? 7.603 -2.617 -18.523 1.00 95.56 96 LEU A N 1
ATOM 687 C CA . LEU A 1 96 ? 8.083 -1.777 -19.617 1.00 95.56 96 LEU A CA 1
ATOM 688 C C . LEU A 1 96 ? 7.870 -2.465 -20.962 1.00 95.56 96 LEU A C 1
ATOM 690 O O . LEU A 1 96 ? 7.980 -3.683 -21.072 1.00 95.56 96 LEU A O 1
ATOM 694 N N . THR A 1 97 ? 7.641 -1.662 -21.991 1.00 96.62 97 THR A N 1
ATOM 695 C CA . THR A 1 97 ? 7.691 -2.080 -23.394 1.00 96.62 97 THR A CA 1
ATOM 696 C C . THR A 1 97 ? 8.590 -1.125 -24.170 1.00 96.62 97 THR A C 1
ATOM 698 O O . THR A 1 97 ? 8.655 0.070 -23.869 1.00 96.62 97 THR A O 1
ATOM 701 N N . ILE A 1 98 ? 9.320 -1.658 -25.147 1.00 97.88 98 ILE A N 1
ATOM 702 C CA . ILE A 1 98 ? 10.227 -0.880 -25.993 1.00 97.88 98 ILE A CA 1
ATOM 703 C C . ILE A 1 98 ? 9.434 -0.399 -27.209 1.00 97.88 98 ILE A C 1
ATOM 705 O O . ILE A 1 98 ? 9.018 -1.211 -28.030 1.00 97.88 98 ILE A O 1
ATOM 709 N N . GLY A 1 99 ? 9.213 0.913 -27.312 1.00 96.75 99 GLY A N 1
ATOM 710 C CA . GLY A 1 99 ? 8.583 1.536 -28.481 1.00 96.75 99 GLY A CA 1
ATOM 711 C C . GLY A 1 99 ? 9.595 1.865 -29.582 1.00 96.75 99 GLY A C 1
ATOM 712 O O . GLY A 1 99 ? 9.315 1.682 -30.762 1.00 96.75 99 GLY A O 1
ATOM 713 N N . ASN A 1 100 ? 10.797 2.302 -29.196 1.00 97.56 100 ASN A N 1
ATOM 714 C CA . ASN A 1 100 ? 11.959 2.444 -30.075 1.00 97.56 100 ASN A CA 1
ATOM 715 C C . ASN A 1 100 ? 13.184 1.920 -29.330 1.00 97.56 100 ASN A C 1
ATOM 717 O O . ASN A 1 100 ? 13.469 2.398 -28.238 1.00 97.56 100 ASN A O 1
ATOM 721 N N . ALA A 1 101 ? 13.903 0.964 -29.916 1.00 98.19 101 ALA A N 1
ATOM 722 C CA . ALA A 1 101 ? 15.061 0.314 -29.305 1.00 98.19 101 ALA A CA 1
ATOM 723 C C . ALA A 1 101 ? 16.299 1.221 -29.157 1.00 98.19 101 ALA A C 1
ATOM 725 O O . ALA A 1 101 ? 17.271 0.827 -28.509 1.00 98.19 101 ALA A O 1
ATOM 726 N N . GLY A 1 102 ? 16.280 2.421 -29.745 1.00 98.12 102 GLY A N 1
ATOM 727 C CA . GLY A 1 102 ? 17.410 3.341 -29.732 1.00 98.12 102 GLY A CA 1
ATOM 728 C C . GLY A 1 102 ? 18.636 2.783 -30.461 1.00 98.12 102 GLY A C 1
ATOM 729 O O . GLY A 1 102 ? 18.537 1.826 -31.225 1.00 98.12 102 GLY A O 1
ATOM 730 N N . LEU A 1 103 ? 19.799 3.403 -30.263 1.00 98.31 103 LEU A N 1
ATOM 731 C CA . LEU A 1 103 ? 21.070 3.015 -30.893 1.00 98.31 103 LEU A CA 1
ATOM 732 C C . LEU A 1 103 ? 22.241 3.182 -29.920 1.00 98.31 103 LEU A C 1
ATOM 734 O O . LEU A 1 103 ? 22.187 4.046 -29.047 1.00 98.31 103 LEU A O 1
ATOM 738 N N . ASN A 1 104 ? 23.332 2.443 -30.152 1.00 98.12 104 ASN A N 1
ATOM 739 C CA . ASN A 1 104 ? 24.613 2.549 -29.432 1.00 98.12 104 ASN A CA 1
ATOM 740 C C . ASN A 1 104 ? 24.574 2.219 -27.927 1.00 98.12 104 ASN A C 1
ATOM 742 O O . ASN A 1 104 ? 25.461 2.643 -27.181 1.00 98.12 104 ASN A O 1
ATOM 746 N N . TYR A 1 105 ? 23.582 1.455 -27.475 1.00 98.31 105 TYR A N 1
ATOM 747 C CA . TYR A 1 105 ? 23.570 0.904 -26.123 1.00 98.31 105 TYR A CA 1
ATOM 748 C C . TYR A 1 105 ? 24.512 -0.293 -26.005 1.00 98.31 105 TYR A C 1
ATOM 750 O O . TYR A 1 105 ? 24.830 -0.968 -26.988 1.00 98.31 105 TYR A O 1
ATOM 758 N N . ARG A 1 106 ? 24.948 -0.575 -24.777 1.00 98.50 106 ARG A N 1
ATOM 759 C CA . ARG A 1 106 ? 25.719 -1.774 -24.430 1.00 98.50 106 ARG A CA 1
ATOM 760 C C . ARG A 1 106 ? 25.012 -2.557 -23.336 1.00 98.50 106 ARG A C 1
ATOM 762 O O . ARG A 1 106 ? 24.321 -1.982 -22.500 1.00 98.50 106 ARG A O 1
ATOM 769 N N . VAL A 1 107 ? 25.224 -3.872 -23.315 1.00 98.56 107 VAL A N 1
ATOM 770 C CA . VAL A 1 107 ? 24.832 -4.698 -22.165 1.00 98.56 107 VAL A CA 1
ATOM 771 C C . VAL A 1 107 ? 25.490 -4.129 -20.905 1.00 98.56 107 VAL A C 1
ATOM 773 O O . VAL A 1 107 ? 26.665 -3.762 -20.933 1.00 98.56 107 VAL A O 1
ATOM 776 N N . ASN A 1 108 ? 24.722 -4.065 -19.818 1.00 98.19 108 ASN A N 1
ATOM 777 C CA . ASN A 1 108 ? 25.054 -3.443 -18.533 1.00 98.19 108 ASN A CA 1
ATOM 778 C C . ASN A 1 108 ? 25.043 -1.906 -18.497 1.00 98.19 108 ASN A C 1
ATOM 780 O O . ASN A 1 108 ? 25.371 -1.338 -17.454 1.00 98.19 108 ASN A O 1
ATOM 784 N N . ASP A 1 109 ? 24.625 -1.217 -19.564 1.00 98.50 109 ASP A N 1
ATOM 785 C CA . ASP A 1 109 ? 24.313 0.211 -19.449 1.00 98.50 109 ASP A CA 1
ATOM 786 C C . ASP A 1 109 ? 23.204 0.412 -18.401 1.00 98.50 109 ASP A C 1
ATOM 788 O O . ASP A 1 109 ? 22.153 -0.234 -18.458 1.00 98.50 109 ASP A O 1
ATOM 792 N N . VAL A 1 110 ? 23.440 1.325 -17.452 1.00 98.19 110 VAL A N 1
ATOM 793 C CA . VAL A 1 110 ? 22.462 1.719 -16.429 1.00 98.19 110 VAL A CA 1
ATOM 794 C C . VAL A 1 110 ? 21.729 2.968 -16.894 1.00 98.19 110 VAL A C 1
ATOM 796 O O . VAL A 1 110 ? 22.333 4.015 -17.140 1.00 98.19 110 VAL A O 1
ATOM 799 N N . LEU A 1 111 ? 20.412 2.849 -16.992 1.00 98.25 111 LEU A N 1
ATOM 800 C CA . LEU A 1 111 ? 19.516 3.889 -17.469 1.00 98.25 111 LEU A CA 1
ATOM 801 C C . LEU A 1 111 ? 18.634 4.380 -16.323 1.00 98.25 111 LEU A C 1
ATOM 803 O O . LEU A 1 111 ? 18.218 3.610 -15.464 1.00 98.25 111 LEU A O 1
ATOM 807 N N . THR A 1 112 ? 18.312 5.666 -16.322 1.00 96.81 112 THR A N 1
ATOM 808 C CA . THR A 1 112 ? 17.347 6.287 -15.409 1.00 96.81 112 THR A CA 1
ATOM 809 C C . THR A 1 112 ? 16.118 6.708 -16.201 1.00 96.81 112 THR A C 1
ATOM 811 O O . THR A 1 112 ? 16.245 7.408 -17.206 1.00 96.81 112 THR A O 1
ATOM 814 N N . LEU A 1 113 ? 14.929 6.301 -15.756 1.00 94.56 113 LEU A N 1
ATOM 815 C CA . LEU A 1 113 ? 13.671 6.586 -16.448 1.00 94.56 113 LEU A CA 1
ATOM 816 C C . LEU A 1 113 ? 13.132 7.983 -16.093 1.00 94.56 113 LEU A C 1
ATOM 818 O O . LEU A 1 113 ? 12.923 8.304 -14.920 1.00 94.56 113 LEU A O 1
ATOM 822 N N . GLY A 1 114 ? 12.851 8.809 -17.102 1.00 89.19 114 GLY A N 1
ATOM 823 C CA . GLY A 1 114 ? 12.274 10.145 -16.935 1.00 89.19 114 GLY A CA 1
ATOM 824 C C . GLY A 1 114 ? 10.758 10.126 -16.728 1.00 89.19 114 GLY A C 1
ATOM 825 O O . GLY A 1 114 ? 10.024 10.501 -17.630 1.00 89.19 114 GLY A O 1
ATOM 826 N N . CYS A 1 115 ? 10.284 9.698 -15.553 1.00 83.31 115 CYS A N 1
ATOM 827 C CA . CYS A 1 115 ? 8.847 9.515 -15.265 1.00 83.31 115 CYS A CA 1
ATOM 828 C C . CYS A 1 115 ? 8.266 10.445 -14.177 1.00 83.31 115 CYS A C 1
ATOM 830 O O . CYS A 1 115 ? 7.150 10.225 -13.722 1.00 83.31 115 CYS A O 1
ATOM 832 N N . GLY A 1 116 ? 8.996 11.482 -13.743 1.00 78.81 116 GLY A N 1
ATOM 833 C CA . GLY A 1 116 ? 8.517 12.421 -12.709 1.00 78.81 116 GLY A CA 1
ATOM 834 C C . GLY A 1 116 ? 8.474 11.851 -11.281 1.00 78.81 116 GLY A C 1
ATOM 835 O O . GLY A 1 116 ? 7.921 12.479 -10.387 1.00 78.81 116 GLY A O 1
ATOM 836 N N . ALA A 1 117 ? 9.066 10.676 -11.061 1.00 78.00 117 ALA A N 1
ATOM 837 C CA . ALA A 1 117 ? 9.101 9.987 -9.775 1.00 78.00 117 ALA A CA 1
ATOM 838 C C . ALA A 1 117 ? 9.872 10.755 -8.687 1.00 78.00 117 ALA A C 1
ATOM 840 O O . ALA A 1 117 ? 10.915 11.352 -8.969 1.00 78.00 117 ALA A O 1
ATOM 841 N N . SER A 1 118 ? 9.426 10.635 -7.428 1.00 83.62 118 SER A N 1
ATOM 842 C CA . SER A 1 118 ? 10.191 11.104 -6.262 1.00 83.62 118 SER A CA 1
ATOM 843 C C . SER A 1 118 ? 11.483 10.301 -6.093 1.00 83.62 118 SER A C 1
ATOM 845 O O . SER A 1 118 ? 12.510 10.832 -5.681 1.00 83.62 118 SER A O 1
ATOM 847 N N . THR A 1 119 ? 11.446 9.020 -6.470 1.00 91.94 119 THR A N 1
ATOM 848 C CA . THR A 1 119 ? 12.626 8.161 -6.604 1.00 91.94 119 THR A CA 1
ATOM 849 C C . THR A 1 119 ? 12.624 7.569 -8.002 1.00 91.94 119 THR A C 1
ATOM 851 O O . THR A 1 119 ? 11.734 6.790 -8.336 1.00 91.94 119 THR A O 1
ATOM 854 N N . LYS A 1 120 ? 13.592 7.958 -8.836 1.00 92.31 120 LYS A N 1
ATOM 855 C CA . LYS A 1 120 ? 13.617 7.571 -10.252 1.00 92.31 120 LYS A CA 1
ATOM 856 C C . LYS A 1 120 ? 13.899 6.070 -10.413 1.00 92.31 120 LYS A C 1
ATOM 858 O O . LYS A 1 120 ? 14.885 5.602 -9.845 1.00 92.31 120 LYS A O 1
ATOM 863 N N . PRO A 1 121 ? 13.095 5.332 -11.201 1.00 95.44 121 PRO A N 1
ATOM 864 C CA . PRO A 1 121 ? 13.399 3.954 -11.556 1.00 95.44 121 PRO A CA 1
ATOM 865 C C . PRO A 1 121 ? 14.705 3.875 -12.348 1.00 95.44 121 PRO A C 1
ATOM 867 O O . PRO A 1 121 ? 14.961 4.708 -13.229 1.00 95.44 121 PRO A O 1
ATOM 870 N N . THR A 1 122 ? 15.497 2.847 -12.066 1.00 97.38 122 THR A N 1
ATOM 871 C CA . THR A 1 122 ? 16.713 2.523 -12.814 1.00 97.38 122 THR A CA 1
ATOM 872 C C . THR A 1 122 ? 16.568 1.189 -13.518 1.00 97.38 122 THR A C 1
ATOM 874 O O . THR A 1 122 ? 15.975 0.243 -12.996 1.00 97.38 122 THR A O 1
ATOM 877 N N . LEU A 1 123 ? 17.114 1.127 -14.725 1.00 98.19 123 LEU A N 1
ATOM 878 C CA . LEU A 1 123 ? 17.039 -0.012 -15.624 1.00 98.19 123 LEU A CA 1
ATOM 879 C C . LEU A 1 123 ? 18.452 -0.432 -16.006 1.00 98.19 123 LEU A C 1
ATOM 881 O O . LEU A 1 123 ? 19.341 0.412 -16.093 1.00 98.19 123 LEU A O 1
ATOM 885 N N . THR A 1 124 ? 18.635 -1.711 -16.298 1.00 98.44 124 THR A N 1
ATOM 886 C CA . THR A 1 124 ? 19.874 -2.229 -16.876 1.00 98.44 124 THR A CA 1
ATOM 887 C C . THR A 1 124 ? 19.576 -2.813 -18.248 1.00 98.44 124 THR A C 1
ATOM 889 O O . THR A 1 124 ? 18.653 -3.614 -18.396 1.00 98.44 124 THR A O 1
ATOM 892 N N . VAL A 1 125 ? 20.351 -2.430 -19.262 1.00 98.62 125 VAL A N 1
ATOM 893 C CA . VAL A 1 125 ? 20.288 -3.055 -20.591 1.00 98.62 125 VAL A CA 1
ATOM 894 C C . VAL A 1 125 ? 20.809 -4.485 -20.492 1.00 98.62 125 VAL A C 1
ATOM 896 O O . VAL A 1 125 ? 21.976 -4.697 -20.166 1.00 98.62 125 VAL A O 1
ATOM 899 N N . THR A 1 126 ? 19.955 -5.472 -20.764 1.00 98.62 126 THR A N 1
ATOM 900 C CA . THR A 1 126 ? 20.310 -6.897 -20.629 1.00 98.62 126 THR A CA 1
ATOM 901 C C . THR A 1 126 ? 20.658 -7.555 -21.958 1.00 98.62 126 THR A C 1
ATOM 903 O O . THR A 1 126 ? 21.421 -8.516 -21.966 1.00 98.62 126 THR A O 1
ATOM 906 N N . ALA A 1 127 ? 20.169 -7.022 -23.080 1.00 98.50 127 ALA A N 1
ATOM 907 C CA . ALA A 1 127 ? 20.551 -7.478 -24.412 1.00 98.50 127 ALA A CA 1
ATOM 908 C C . ALA A 1 127 ? 20.493 -6.338 -25.433 1.00 98.50 127 ALA A C 1
ATOM 910 O O . ALA A 1 127 ? 19.615 -5.471 -25.367 1.00 98.50 127 ALA A O 1
ATOM 911 N N . VAL A 1 128 ? 21.414 -6.377 -26.398 1.00 98.62 128 VAL A N 1
ATOM 912 C CA . VAL A 1 128 ? 21.443 -5.488 -27.565 1.00 98.62 128 VAL A CA 1
ATOM 913 C C . VAL A 1 128 ? 21.714 -6.279 -28.845 1.00 98.62 128 VAL A C 1
ATOM 915 O O . VAL A 1 128 ? 22.302 -7.359 -28.782 1.00 98.62 128 VAL A O 1
ATOM 918 N N . ASP A 1 129 ? 21.298 -5.750 -29.995 1.00 98.50 129 ASP A N 1
ATOM 919 C CA . ASP A 1 129 ? 21.678 -6.287 -31.308 1.00 98.50 129 ASP A CA 1
ATOM 920 C C . ASP A 1 129 ? 23.082 -5.815 -31.753 1.00 98.50 129 ASP A C 1
ATOM 922 O O . ASP A 1 129 ? 23.776 -5.087 -31.038 1.00 98.50 129 ASP A O 1
ATOM 926 N N . ILE A 1 130 ? 23.503 -6.202 -32.965 1.00 97.94 130 ILE A N 1
ATOM 927 C CA . ILE A 1 130 ? 24.814 -5.829 -33.528 1.00 97.94 130 ILE A CA 1
ATOM 928 C C . ILE A 1 130 ? 25.001 -4.313 -33.730 1.00 97.94 130 ILE A C 1
ATOM 930 O O . ILE A 1 130 ? 26.130 -3.834 -33.787 1.00 97.94 130 ILE A O 1
ATOM 934 N N . ASN A 1 131 ? 23.910 -3.548 -33.804 1.00 97.56 131 ASN A N 1
ATOM 935 C CA . ASN A 1 131 ? 23.921 -2.092 -33.944 1.00 97.56 131 ASN A CA 1
ATOM 936 C C . ASN A 1 131 ? 23.755 -1.374 -32.588 1.00 97.56 131 ASN A C 1
ATOM 938 O O . ASN A 1 131 ? 23.600 -0.149 -32.544 1.00 97.56 131 ASN A O 1
ATOM 942 N N . GLY A 1 132 ? 23.748 -2.114 -31.473 1.00 98.06 132 GLY A N 1
ATOM 943 C CA . GLY A 1 132 ? 23.517 -1.562 -30.141 1.00 98.06 132 GLY A CA 1
ATOM 944 C C . GLY A 1 132 ? 22.069 -1.123 -29.903 1.00 98.06 132 GLY A C 1
ATOM 945 O O . GLY A 1 132 ? 21.836 -0.231 -29.086 1.00 98.06 132 GLY A O 1
ATOM 946 N N . ARG A 1 133 ? 21.094 -1.688 -30.626 1.00 98.44 133 ARG A N 1
ATOM 947 C CA . ARG A 1 133 ? 19.664 -1.486 -30.345 1.00 98.44 133 ARG A CA 1
ATOM 948 C C . ARG A 1 133 ? 19.262 -2.335 -29.152 1.00 98.44 133 ARG A C 1
ATOM 950 O O . ARG A 1 133 ? 19.583 -3.520 -29.117 1.00 98.44 133 ARG A O 1
ATOM 957 N N . VAL A 1 134 ? 18.546 -1.756 -28.195 1.00 98.50 134 VAL A N 1
ATOM 958 C CA . VAL A 1 134 ? 18.101 -2.464 -26.988 1.00 98.50 134 VAL A CA 1
ATOM 959 C C . VAL A 1 134 ? 17.056 -3.518 -27.347 1.00 98.50 134 VAL A C 1
ATOM 961 O O . VAL A 1 134 ? 15.992 -3.192 -27.866 1.00 98.50 134 VAL A O 1
ATOM 964 N N . LEU A 1 135 ? 17.348 -4.778 -27.031 1.00 98.31 135 LEU A N 1
ATOM 965 C CA . LEU A 1 135 ? 16.419 -5.899 -27.207 1.00 98.31 135 LEU A CA 1
ATOM 966 C C . LEU A 1 135 ? 15.663 -6.213 -25.914 1.00 98.31 135 LEU A C 1
ATOM 968 O O . LEU A 1 135 ? 14.492 -6.583 -25.955 1.00 98.31 135 LEU A O 1
ATOM 972 N N . SER A 1 136 ? 16.312 -6.047 -24.759 1.00 98.19 136 SER A N 1
ATOM 973 C CA . SER A 1 136 ? 15.686 -6.269 -23.457 1.00 98.19 136 SER A CA 1
ATOM 974 C C . SER A 1 136 ? 16.285 -5.393 -22.359 1.00 98.19 136 SER A C 1
ATOM 976 O O . SER A 1 136 ? 17.457 -5.006 -22.393 1.00 98.19 136 SER A O 1
ATOM 978 N N . LEU A 1 137 ? 15.453 -5.104 -21.359 1.00 98.56 137 LEU A N 1
ATOM 979 C CA . LEU A 1 137 ? 15.779 -4.310 -20.178 1.00 98.56 137 LEU A CA 1
ATOM 980 C C . LEU A 1 137 ? 15.400 -5.092 -18.919 1.00 98.56 137 LEU A C 1
ATOM 982 O O . LEU A 1 137 ? 14.351 -5.731 -18.873 1.00 98.56 137 LEU A O 1
ATOM 986 N N . GLY A 1 138 ? 16.231 -4.996 -17.887 1.00 98.00 138 GLY A N 1
ATOM 987 C CA . GLY A 1 138 ? 15.890 -5.383 -16.522 1.00 98.00 138 GLY A CA 1
ATOM 988 C C . GLY A 1 138 ? 15.520 -4.153 -15.699 1.00 98.00 138 GLY A C 1
ATOM 989 O O . GLY A 1 138 ? 16.173 -3.117 -15.814 1.00 98.00 138 GLY A O 1
ATOM 990 N N . ILE A 1 139 ? 14.486 -4.255 -14.862 1.00 97.44 139 ILE A N 1
ATOM 991 C CA . ILE A 1 139 ? 14.178 -3.223 -13.864 1.00 97.44 139 ILE A CA 1
ATOM 992 C C . ILE A 1 139 ? 15.074 -3.467 -12.649 1.00 97.44 139 ILE A C 1
ATOM 994 O O . ILE A 1 139 ? 14.906 -4.465 -11.952 1.00 97.44 139 ILE A O 1
ATOM 998 N N . THR A 1 140 ? 16.005 -2.551 -12.394 1.00 97.69 140 THR A N 1
ATOM 999 C CA . THR A 1 140 ? 16.948 -2.632 -11.268 1.00 97.69 140 THR A CA 1
ATOM 1000 C C . THR A 1 140 ? 16.352 -1.995 -10.020 1.00 97.69 140 THR A C 1
ATOM 1002 O O . THR A 1 140 ? 16.394 -2.576 -8.940 1.00 97.69 140 THR A O 1
ATOM 1005 N N . THR A 1 141 ? 15.729 -0.823 -10.169 1.00 96.75 141 THR A N 1
ATOM 1006 C CA . THR A 1 141 ? 14.914 -0.207 -9.116 1.00 96.75 141 THR A CA 1
ATOM 1007 C C . THR A 1 141 ? 13.578 0.240 -9.698 1.00 96.75 141 THR A C 1
ATOM 1009 O O . THR A 1 141 ? 13.524 0.793 -10.796 1.00 96.75 141 THR A O 1
ATOM 1012 N N . ARG A 1 142 ? 12.478 -0.008 -8.976 1.00 95.25 142 ARG A N 1
ATOM 1013 C CA . ARG A 1 142 ? 11.121 0.323 -9.449 1.00 95.25 142 ARG A CA 1
ATOM 1014 C C . ARG A 1 142 ? 10.738 1.787 -9.243 1.00 95.25 142 ARG A C 1
ATOM 1016 O O . ARG A 1 142 ? 9.807 2.257 -9.893 1.00 95.25 142 ARG A O 1
ATOM 1023 N N . GLY A 1 143 ? 11.462 2.496 -8.377 1.00 94.56 143 GLY A N 1
ATOM 1024 C CA . GLY A 1 143 ? 11.146 3.869 -7.996 1.00 94.56 143 GLY A CA 1
ATOM 1025 C C . GLY A 1 143 ? 9.804 4.011 -7.269 1.00 94.56 143 GLY A C 1
ATOM 1026 O O . GLY A 1 143 ? 9.062 3.046 -7.110 1.00 94.56 143 GLY A O 1
ATOM 1027 N N . PHE A 1 144 ? 9.492 5.237 -6.844 1.00 93.25 144 PHE A N 1
ATOM 1028 C CA . PHE A 1 144 ? 8.194 5.585 -6.260 1.00 93.25 144 PHE A CA 1
ATOM 1029 C C . PHE A 1 144 ? 7.659 6.873 -6.873 1.00 93.25 144 PHE A C 1
ATOM 1031 O O . PHE A 1 144 ? 8.395 7.847 -7.051 1.00 93.25 144 PHE A O 1
ATOM 1038 N N . LEU A 1 145 ? 6.367 6.867 -7.180 1.00 90.38 145 LEU A N 1
ATOM 1039 C CA . LEU A 1 145 ? 5.644 7.959 -7.813 1.00 90.38 145 LEU A CA 1
ATOM 1040 C C . LEU A 1 145 ? 4.437 8.322 -6.949 1.00 90.38 145 LEU A C 1
ATOM 1042 O O . LEU A 1 145 ? 3.595 7.473 -6.661 1.00 90.38 145 LEU A O 1
ATOM 1046 N N . THR A 1 146 ? 4.356 9.587 -6.550 1.00 88.31 146 THR A N 1
ATOM 1047 C CA . THR A 1 146 ? 3.164 10.188 -5.925 1.00 88.31 146 THR A CA 1
ATOM 1048 C C . THR A 1 146 ? 2.343 10.992 -6.934 1.00 88.31 146 THR A C 1
ATOM 1050 O O . THR A 1 146 ? 1.193 11.334 -6.677 1.00 88.31 146 THR A O 1
ATOM 1053 N N . THR A 1 147 ? 2.915 11.248 -8.110 1.00 85.44 147 THR A N 1
ATOM 1054 C CA . THR A 1 147 ? 2.256 11.784 -9.298 1.00 85.44 147 THR A CA 1
ATOM 1055 C C . THR A 1 147 ? 2.715 10.968 -10.504 1.00 85.44 147 THR A C 1
ATOM 1057 O O . THR A 1 147 ? 3.856 10.507 -10.557 1.00 85.44 147 THR A O 1
ATOM 1060 N N . LEU A 1 148 ? 1.823 10.750 -11.470 1.00 79.44 148 LEU A N 1
ATOM 1061 C CA . LEU A 1 148 ? 2.178 10.136 -12.746 1.00 79.44 148 LEU A CA 1
ATOM 1062 C C . LEU A 1 148 ? 2.278 11.237 -13.794 1.00 79.44 148 LEU A C 1
ATOM 1064 O O . LEU A 1 148 ? 1.377 12.071 -13.913 1.00 79.44 148 LEU A O 1
ATOM 1068 N N . ALA A 1 149 ? 3.372 11.236 -14.557 1.00 71.06 149 ALA A N 1
ATOM 1069 C CA . ALA A 1 149 ? 3.438 12.032 -15.771 1.00 71.06 149 ALA A CA 1
ATOM 1070 C C . ALA A 1 149 ? 2.264 11.640 -16.682 1.00 71.06 149 ALA A C 1
ATOM 1072 O O . ALA A 1 149 ? 1.922 10.462 -16.793 1.00 71.06 149 ALA A O 1
ATOM 1073 N N . ARG A 1 150 ? 1.641 12.634 -17.323 1.00 67.06 150 ARG A N 1
ATOM 1074 C CA . ARG A 1 150 ? 0.436 12.443 -18.149 1.00 67.06 150 ARG A CA 1
ATOM 1075 C C . ARG A 1 150 ? 0.665 11.483 -19.325 1.00 67.06 150 ARG A C 1
ATOM 1077 O O . ARG A 1 150 ? -0.288 10.914 -19.842 1.00 67.06 150 ARG A O 1
ATOM 1084 N N . GLU A 1 151 ? 1.922 11.294 -19.718 1.00 75.12 151 GLU A N 1
ATOM 1085 C CA . GLU A 1 151 ? 2.341 10.404 -20.794 1.00 75.12 151 GLU A CA 1
ATOM 1086 C C . GLU A 1 151 ? 3.088 9.194 -20.213 1.00 75.12 151 GLU A C 1
ATOM 1088 O O . GLU A 1 151 ? 4.186 9.315 -19.672 1.00 75.12 151 GLU A O 1
ATOM 1093 N N . GLN A 1 152 ? 2.477 8.010 -20.314 1.00 83.00 152 GLN A N 1
ATOM 1094 C CA . GLN A 1 152 ? 3.103 6.721 -19.971 1.00 83.00 152 GLN A CA 1
ATOM 1095 C C . GLN A 1 152 ? 3.812 6.068 -21.164 1.00 83.00 152 GLN A C 1
ATOM 1097 O O . GLN A 1 152 ? 4.425 5.011 -21.026 1.00 83.00 152 GLN A O 1
ATOM 1102 N N . VAL A 1 153 ? 3.710 6.704 -22.327 1.00 86.69 153 VAL A N 1
ATOM 1103 C CA . VAL A 1 153 ? 4.309 6.339 -23.610 1.00 86.69 153 VAL A CA 1
ATOM 1104 C C . VAL A 1 153 ? 5.285 7.452 -23.970 1.00 86.69 153 VAL A C 1
ATOM 1106 O O . VAL A 1 153 ? 5.082 8.594 -23.570 1.00 86.69 153 VAL A O 1
ATOM 1109 N N . GLY A 1 154 ? 6.346 7.150 -24.716 1.00 90.38 154 GLY A N 1
ATOM 1110 C CA . GLY A 1 154 ? 7.295 8.196 -25.110 1.00 90.38 154 GLY A CA 1
ATOM 1111 C C . GLY A 1 154 ? 8.350 8.498 -24.043 1.00 90.38 154 GLY A C 1
ATOM 1112 O O . GLY A 1 154 ? 9.058 9.501 -24.142 1.00 90.38 154 GLY A O 1
ATOM 1113 N N . LEU A 1 155 ? 8.468 7.651 -23.017 1.00 91.19 155 LEU A N 1
ATOM 1114 C CA . LEU A 1 155 ? 9.357 7.897 -21.891 1.00 91.19 155 LEU A CA 1
ATOM 1115 C C . LEU A 1 155 ? 10.813 7.845 -22.347 1.00 91.19 155 LEU A C 1
ATOM 1117 O O . LEU A 1 155 ? 11.274 6.846 -22.907 1.00 91.19 155 LEU A O 1
ATOM 1121 N N . LYS A 1 156 ? 11.535 8.929 -22.062 1.00 94.06 156 LYS A N 1
ATOM 1122 C CA . LYS A 1 156 ? 12.967 9.051 -22.329 1.00 94.06 156 LYS A CA 1
ATOM 1123 C C . LYS A 1 156 ? 13.772 8.518 -21.151 1.00 94.06 156 LYS A C 1
ATOM 1125 O O . LYS A 1 156 ? 13.381 8.651 -19.988 1.00 94.06 156 LYS A O 1
ATOM 1130 N N . THR A 1 157 ? 14.936 7.966 -21.460 1.00 95.94 157 THR A N 1
ATOM 1131 C CA . THR A 1 157 ? 15.925 7.553 -20.463 1.00 95.94 157 THR A CA 1
ATOM 1132 C C . THR A 1 157 ? 17.153 8.451 -20.501 1.00 95.94 157 THR A C 1
ATOM 1134 O O . THR A 1 157 ? 17.532 8.941 -21.563 1.00 95.94 157 THR A O 1
ATOM 1137 N N . THR A 1 158 ? 17.820 8.608 -19.362 1.00 96.38 158 THR A N 1
ATOM 1138 C CA . THR A 1 158 ? 19.167 9.193 -19.267 1.00 96.38 158 THR A CA 1
ATOM 1139 C C . THR A 1 158 ? 20.167 8.153 -18.771 1.00 96.38 158 THR A C 1
ATOM 1141 O O . THR A 1 158 ? 19.771 7.216 -18.084 1.00 96.38 158 THR A O 1
ATOM 1144 N N . GLY A 1 159 ? 21.458 8.337 -19.046 1.00 96.19 159 GLY A N 1
ATOM 1145 C CA . GLY A 1 159 ? 22.494 7.349 -18.723 1.00 96.19 159 GLY A CA 1
ATOM 1146 C C . GLY A 1 159 ? 22.779 6.395 -19.887 1.00 96.19 159 GLY A C 1
ATOM 1147 O O . GLY A 1 159 ? 22.124 6.462 -20.927 1.00 96.19 159 GLY A O 1
ATOM 1148 N N . GLY A 1 160 ? 23.786 5.536 -19.718 1.00 96.06 160 GLY A N 1
ATOM 1149 C CA . GLY A 1 160 ? 24.355 4.746 -20.814 1.00 96.06 160 GLY A CA 1
ATOM 1150 C C . GLY A 1 160 ? 25.042 5.608 -21.884 1.00 96.06 160 GLY A C 1
ATOM 1151 O O . GLY A 1 160 ? 25.204 6.819 -21.723 1.00 96.06 160 GLY A O 1
ATOM 1152 N N . LYS A 1 161 ? 25.476 4.970 -22.978 1.00 94.88 161 LYS A N 1
ATOM 1153 C CA . LYS A 1 161 ? 26.052 5.667 -24.152 1.00 94.88 161 LYS A CA 1
ATOM 1154 C C . LYS A 1 161 ? 25.093 5.769 -25.339 1.00 94.88 161 LYS A C 1
ATOM 1156 O O . LYS A 1 161 ? 25.407 6.449 -26.316 1.00 94.88 161 LYS A O 1
ATOM 1161 N N . GLY A 1 162 ? 23.962 5.075 -25.268 1.00 96.88 162 GLY A N 1
ATOM 1162 C CA . GLY A 1 162 ? 22.984 5.056 -26.339 1.00 96.88 162 GLY A CA 1
ATOM 1163 C C . GLY A 1 162 ? 22.105 6.304 -26.403 1.00 96.88 162 GLY A C 1
ATOM 1164 O O . GLY A 1 162 ? 22.144 7.174 -25.533 1.00 96.88 162 GLY A O 1
ATOM 1165 N N . ARG A 1 163 ? 21.303 6.383 -27.464 1.00 97.19 163 ARG A N 1
ATOM 1166 C CA . ARG A 1 163 ? 20.343 7.468 -27.710 1.00 97.19 163 ARG A CA 1
ATOM 1167 C C . ARG A 1 163 ? 19.031 6.945 -28.279 1.00 97.19 163 ARG A C 1
ATOM 1169 O O . ARG A 1 163 ? 18.977 5.829 -28.791 1.00 97.19 163 ARG A O 1
ATOM 1176 N N . ASP A 1 164 ? 18.006 7.790 -28.221 1.00 96.75 164 ASP A N 1
ATOM 1177 C CA . ASP A 1 164 ? 16.705 7.599 -28.877 1.00 96.75 164 ASP A CA 1
ATOM 1178 C C . ASP A 1 164 ? 15.919 6.349 -28.436 1.00 96.75 164 ASP A C 1
ATOM 1180 O O . ASP A 1 164 ? 14.989 5.925 -29.122 1.00 96.75 164 ASP A O 1
ATOM 1184 N N . LEU A 1 165 ? 16.251 5.769 -27.275 1.00 97.69 165 LEU A N 1
ATOM 1185 C CA . LEU A 1 165 ? 15.416 4.755 -26.630 1.00 97.69 165 LEU A CA 1
ATOM 1186 C C . LEU A 1 165 ? 14.108 5.398 -26.164 1.00 97.69 165 LEU A C 1
ATOM 1188 O O . LEU A 1 165 ? 14.116 6.371 -25.402 1.00 97.69 165 LEU A O 1
ATOM 1192 N N . ILE A 1 166 ? 12.991 4.827 -26.610 1.00 96.25 166 ILE A N 1
ATOM 1193 C CA . ILE A 1 166 ? 11.645 5.244 -26.221 1.00 96.25 166 ILE A CA 1
ATOM 1194 C C . ILE A 1 166 ? 10.942 4.064 -25.570 1.00 96.25 166 ILE A C 1
ATOM 1196 O O . ILE A 1 166 ? 10.821 2.992 -26.171 1.00 96.25 166 ILE A O 1
ATOM 1200 N N . LEU A 1 167 ? 10.444 4.282 -24.356 1.00 96.31 167 LEU A N 1
ATOM 1201 C CA . LEU A 1 167 ? 9.767 3.265 -23.562 1.00 96.31 167 LEU A CA 1
ATOM 1202 C C . LEU A 1 167 ? 8.306 3.636 -23.306 1.00 96.31 167 LEU A C 1
ATOM 1204 O O . LEU A 1 167 ? 7.951 4.815 -23.238 1.00 96.31 167 LEU A O 1
ATOM 1208 N N . SER A 1 168 ? 7.480 2.614 -23.103 1.00 94.38 168 SER A N 1
ATOM 1209 C CA . SER A 1 168 ? 6.188 2.765 -22.432 1.00 94.38 168 SER A CA 1
ATOM 1210 C C . SER A 1 168 ? 6.200 1.984 -21.127 1.00 94.38 168 SER A C 1
ATOM 1212 O O . SER A 1 168 ? 6.731 0.874 -21.080 1.00 94.38 168 SER A O 1
ATOM 1214 N N . ALA A 1 169 ? 5.631 2.554 -20.070 1.00 92.94 169 ALA A N 1
ATOM 1215 C CA . ALA A 1 169 ? 5.633 1.971 -18.734 1.00 92.94 169 ALA A CA 1
ATOM 1216 C C . ALA A 1 169 ? 4.222 1.637 -18.257 1.00 92.94 169 ALA A C 1
ATOM 1218 O O . ALA A 1 169 ? 3.276 2.373 -18.518 1.00 92.94 169 ALA A O 1
ATOM 1219 N N . THR A 1 170 ? 4.107 0.556 -17.490 1.00 92.06 170 THR A N 1
ATOM 1220 C CA . THR A 1 170 ? 2.925 0.272 -16.673 1.00 92.06 170 THR A CA 1
ATOM 1221 C C . THR A 1 170 ? 3.289 0.382 -15.202 1.00 92.06 170 THR A C 1
ATOM 1223 O O . THR A 1 170 ? 4.417 0.080 -14.803 1.00 92.06 170 THR A O 1
ATOM 1226 N N . TYR A 1 171 ? 2.326 0.793 -14.381 1.00 91.69 171 TYR A N 1
ATOM 1227 C CA . TYR A 1 171 ? 2.522 1.019 -12.952 1.00 91.69 171 TYR A CA 1
ATOM 1228 C C . TYR A 1 171 ? 1.539 0.192 -12.122 1.00 91.69 171 TYR A C 1
ATOM 1230 O O . TYR A 1 171 ? 0.488 -0.242 -12.608 1.00 91.69 171 TYR A O 1
ATOM 1238 N N . ARG A 1 172 ? 1.898 -0.021 -10.857 1.00 91.50 172 ARG A N 1
ATOM 1239 C CA . ARG A 1 172 ? 1.058 -0.663 -9.837 1.00 91.50 172 ARG A CA 1
ATOM 1240 C C . ARG A 1 172 ? 1.157 0.087 -8.517 1.00 91.50 172 ARG A C 1
ATOM 1242 O O . ARG A 1 172 ? 2.116 0.835 -8.318 1.00 91.50 172 ARG A O 1
ATOM 1249 N N . VAL A 1 173 ? 0.205 -0.138 -7.618 1.00 91.50 173 VAL A N 1
ATOM 1250 C CA . VAL A 1 173 ? 0.294 0.406 -6.264 1.00 91.50 173 VAL A CA 1
ATOM 1251 C C . VAL A 1 173 ? 1.374 -0.354 -5.499 1.00 91.50 173 VAL A C 1
ATOM 1253 O O . VAL A 1 173 ? 1.354 -1.580 -5.426 1.00 91.50 173 VAL A O 1
ATOM 1256 N N . ALA A 1 174 ? 2.321 0.378 -4.924 1.00 91.88 174 ALA A N 1
ATOM 1257 C CA . ALA A 1 174 ? 3.367 -0.186 -4.083 1.00 91.88 174 ALA A CA 1
ATOM 1258 C C . ALA A 1 174 ? 2.984 -0.122 -2.604 1.00 91.88 174 ALA A C 1
ATOM 1260 O O . ALA A 1 174 ? 3.171 -1.086 -1.864 1.00 91.88 174 ALA A O 1
ATOM 1261 N N . SER A 1 175 ? 2.471 1.032 -2.171 1.00 90.50 175 SER A N 1
ATOM 1262 C CA . SER A 1 175 ? 2.142 1.309 -0.775 1.00 90.50 175 SER A CA 1
ATOM 1263 C C . SER A 1 175 ? 1.241 2.536 -0.635 1.00 90.50 175 SER A C 1
ATOM 1265 O O . SER A 1 175 ? 0.934 3.226 -1.610 1.00 90.50 175 SER A O 1
ATOM 1267 N N . PHE A 1 176 ? 0.847 2.818 0.604 1.00 88.38 176 PHE A N 1
ATOM 1268 C CA . PHE A 1 176 ? 0.161 4.042 0.997 1.00 88.38 176 PHE A CA 1
ATOM 1269 C C . PHE A 1 176 ? 0.998 4.756 2.040 1.00 88.38 176 PHE A C 1
ATOM 1271 O O . PHE A 1 176 ? 1.661 4.130 2.869 1.00 88.38 176 PHE A O 1
ATOM 1278 N N . VAL A 1 177 ? 0.945 6.077 2.002 1.00 89.31 177 VAL A N 1
ATOM 1279 C CA . VAL A 1 177 ? 1.416 6.919 3.091 1.00 89.31 177 VAL A CA 1
ATOM 1280 C C . VAL A 1 177 ? 0.195 7.485 3.777 1.00 89.31 177 VAL A C 1
ATOM 1282 O O . VAL A 1 177 ? -0.621 8.151 3.145 1.00 89.31 177 VAL A O 1
ATOM 1285 N N . LEU A 1 178 ? 0.086 7.220 5.070 1.00 89.19 178 LEU A N 1
ATOM 1286 C CA . LEU A 1 178 ? -0.875 7.891 5.925 1.00 89.19 178 LEU A CA 1
ATOM 1287 C C . LEU A 1 178 ? -0.355 9.3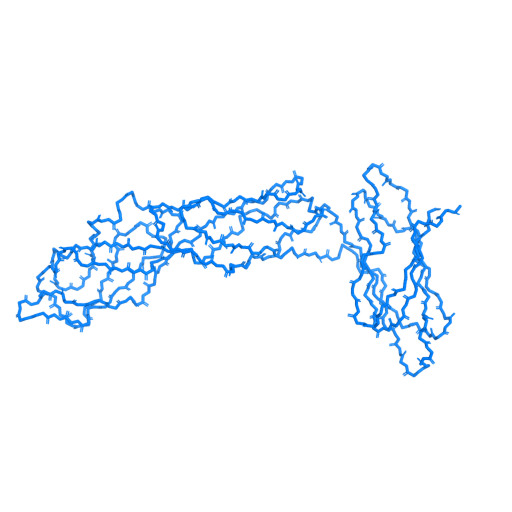07 6.196 1.00 89.19 178 LEU A C 1
ATOM 1289 O O . LEU A 1 178 ? 0.641 9.468 6.898 1.00 89.19 178 LEU A O 1
ATOM 1293 N N . LEU A 1 179 ? -0.984 10.310 5.585 1.00 90.56 179 LEU A N 1
ATOM 1294 C CA . LEU A 1 179 ? -0.640 11.721 5.778 1.00 90.56 179 LEU A CA 1
ATOM 1295 C C . LEU A 1 179 ? -1.277 12.255 7.060 1.00 90.56 179 LEU A C 1
ATOM 1297 O O . LEU A 1 179 ? -0.612 12.924 7.849 1.00 90.56 179 LEU A O 1
ATOM 1301 N N . THR A 1 180 ? -2.543 11.903 7.295 1.00 89.00 180 THR A N 1
ATOM 1302 C CA . THR A 1 180 ? -3.239 12.178 8.554 1.00 89.00 180 THR A CA 1
ATOM 1303 C C . THR A 1 180 ? -3.996 10.931 9.017 1.00 89.00 180 THR A C 1
ATOM 1305 O O . THR A 1 180 ? -4.620 10.254 8.200 1.00 89.00 180 THR A O 1
ATOM 1308 N N . PRO A 1 181 ? -3.953 10.582 10.316 1.00 82.69 181 PRO A N 1
ATOM 1309 C CA . PRO A 1 181 ? -4.522 9.331 10.812 1.00 82.69 181 PRO A CA 1
ATOM 1310 C C . PRO A 1 181 ? -6.048 9.316 10.920 1.00 82.69 181 PRO A C 1
ATOM 1312 O O . PRO A 1 181 ? -6.601 8.251 11.190 1.00 82.69 181 PRO A O 1
ATOM 1315 N N . GLY A 1 182 ? -6.734 10.449 10.729 1.00 86.75 182 GLY A N 1
ATOM 1316 C CA . GLY A 1 182 ? -8.168 10.577 11.011 1.00 86.75 182 GLY A CA 1
ATOM 1317 C C . GLY A 1 182 ? -8.511 10.344 12.492 1.00 86.75 182 GLY A C 1
ATOM 1318 O O . GLY A 1 182 ? -7.619 10.219 13.333 1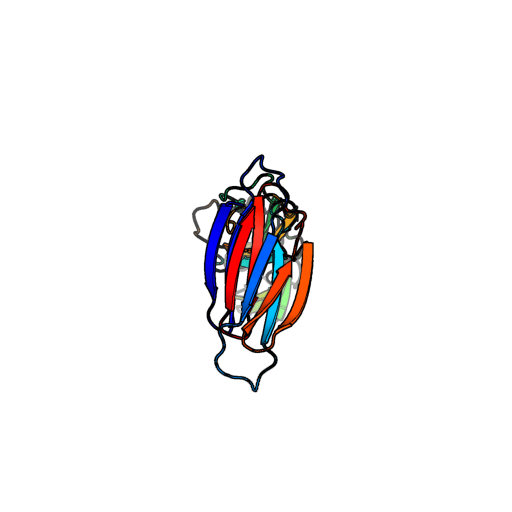.00 86.75 182 GLY A O 1
ATOM 1319 N N . SER A 1 183 ? -9.804 10.300 12.824 1.00 81.62 183 SER A N 1
ATOM 1320 C CA . SER A 1 183 ? -10.296 9.989 14.178 1.00 81.62 183 SER A CA 1
ATOM 1321 C C . SER A 1 183 ? -11.773 9.570 14.196 1.00 81.62 183 SER A C 1
ATOM 1323 O O . SER A 1 183 ? -12.508 9.762 13.221 1.00 81.62 183 SER A O 1
ATOM 1325 N N . GLY A 1 184 ? -12.229 9.018 15.329 1.00 76.94 184 GLY A N 1
ATOM 1326 C CA . GLY A 1 184 ? -13.629 8.625 15.520 1.00 76.94 184 GLY A CA 1
ATOM 1327 C C . GLY A 1 184 ? -13.990 7.305 14.844 1.00 76.94 184 GLY A C 1
ATOM 1328 O O . GLY A 1 184 ? -15.083 7.191 14.294 1.00 76.94 184 GLY A O 1
ATOM 1329 N N . TYR A 1 185 ? -13.067 6.342 14.809 1.00 75.69 185 TYR A N 1
ATOM 1330 C CA . TYR A 1 185 ? -13.307 5.037 14.196 1.00 75.69 185 TYR A CA 1
ATOM 1331 C C . TYR A 1 185 ? -14.231 4.210 15.091 1.00 75.69 185 TYR A C 1
ATOM 1333 O O . TYR A 1 185 ? -13.835 3.771 16.168 1.00 75.69 185 TYR A O 1
ATOM 1341 N N . SER A 1 186 ? -15.466 4.000 14.638 1.00 71.25 186 SER A N 1
ATOM 1342 C CA . SER A 1 186 ? -16.438 3.130 15.322 1.00 71.25 186 SER A CA 1
ATOM 1343 C C . SER A 1 186 ? -16.365 1.669 14.858 1.00 71.25 186 SER A C 1
ATOM 1345 O O . SER A 1 186 ? -16.822 0.777 15.578 1.00 71.25 186 SER A O 1
ATOM 1347 N N . GLU A 1 187 ? -15.770 1.448 13.683 1.00 73.31 187 GLU A N 1
ATOM 1348 C CA . GLU A 1 187 ? -15.611 0.183 12.961 1.00 73.31 187 GLU A CA 1
ATOM 1349 C C . GLU A 1 187 ? -14.236 0.163 12.262 1.00 73.31 187 GLU A C 1
ATOM 1351 O O . GLU A 1 187 ? -13.575 1.202 12.134 1.00 73.31 187 GLU A O 1
ATOM 1356 N N . LEU A 1 188 ? -13.797 -1.011 11.788 1.00 71.62 188 LEU A N 1
ATOM 1357 C CA . LEU A 1 188 ? -12.572 -1.118 10.990 1.00 71.62 188 LEU A CA 1
ATOM 1358 C C . LEU A 1 188 ? -12.711 -0.323 9.682 1.00 71.62 188 LEU A C 1
ATOM 1360 O O . LEU A 1 188 ? -13.691 -0.514 8.957 1.00 71.62 188 LEU A O 1
ATOM 1364 N N . PRO A 1 189 ? -11.740 0.544 9.345 1.00 76.38 189 PRO A N 1
ATOM 1365 C CA . PRO A 1 189 ? -11.852 1.349 8.150 1.00 76.38 189 PRO A CA 1
ATOM 1366 C C . PRO A 1 189 ? -11.624 0.542 6.874 1.00 76.38 189 PRO A C 1
ATOM 1368 O O . PRO A 1 189 ? -10.624 -0.164 6.732 1.00 76.38 189 PRO A O 1
ATOM 1371 N N . ILE A 1 190 ? -12.553 0.693 5.931 1.00 81.12 190 ILE A N 1
ATOM 1372 C CA . ILE A 1 190 ? -12.462 0.150 4.574 1.00 81.12 190 ILE A CA 1
ATOM 1373 C C . ILE A 1 190 ? -11.898 1.247 3.676 1.00 81.12 190 ILE A C 1
ATOM 1375 O O . ILE A 1 190 ? -12.319 2.403 3.775 1.00 81.12 190 ILE A O 1
ATOM 1379 N N . VAL A 1 191 ? -10.927 0.899 2.831 1.00 82.56 191 VAL A N 1
ATOM 1380 C CA . VAL A 1 191 ? -10.358 1.824 1.845 1.00 82.56 191 VAL A CA 1
ATOM 1381 C C . VAL A 1 191 ? -10.644 1.318 0.453 1.00 82.56 191 VAL A C 1
ATOM 1383 O O . VAL A 1 191 ? -10.263 0.201 0.102 1.00 82.56 191 VAL A O 1
ATOM 1386 N N . ASP A 1 192 ? -1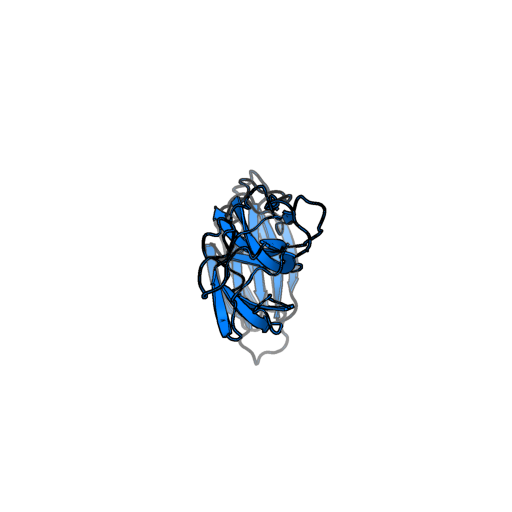1.224 2.201 -0.342 1.00 84.12 192 ASP A N 1
ATOM 1387 C CA . ASP A 1 192 ? -11.481 1.989 -1.750 1.00 84.12 192 ASP A CA 1
ATOM 1388 C C . ASP A 1 192 ? -10.453 2.755 -2.585 1.00 84.12 192 ASP A C 1
ATOM 1390 O O . ASP A 1 192 ? -10.088 3.900 -2.287 1.00 84.12 192 ASP A O 1
ATOM 1394 N N . ILE A 1 193 ? -9.953 2.092 -3.627 1.00 84.44 193 ILE A N 1
ATOM 1395 C CA . ILE A 1 193 ? -9.060 2.682 -4.622 1.00 84.44 193 ILE A CA 1
ATOM 1396 C C . ILE A 1 193 ? -9.883 2.958 -5.875 1.00 84.44 193 ILE A C 1
ATOM 1398 O O . ILE A 1 193 ? -10.370 2.026 -6.516 1.00 84.44 193 ILE A O 1
ATOM 1402 N N . ASP A 1 194 ? -9.991 4.227 -6.259 1.00 82.50 194 ASP A N 1
ATOM 1403 C CA . ASP A 1 194 ? -10.668 4.611 -7.495 1.00 82.50 194 ASP A CA 1
ATOM 1404 C C . ASP A 1 194 ? -9.822 4.175 -8.708 1.00 82.50 194 ASP A C 1
ATOM 1406 O O . ASP A 1 194 ? -8.652 4.543 -8.823 1.00 82.50 194 ASP A O 1
ATOM 1410 N N . GLY A 1 195 ? -10.399 3.432 -9.658 1.00 75.25 195 GLY A N 1
ATOM 1411 C CA . GLY A 1 195 ? -9.745 3.142 -10.938 1.00 75.25 195 GLY A CA 1
ATOM 1412 C C . GLY A 1 195 ? -10.128 1.803 -11.576 1.00 75.25 195 GLY A C 1
ATOM 1413 O O . GLY A 1 195 ? -10.796 0.981 -10.958 1.00 75.25 195 GLY A O 1
ATOM 1414 N N . PRO A 1 196 ? -9.683 1.555 -12.824 1.00 67.19 196 PRO A N 1
ATOM 1415 C CA . PRO A 1 196 ? -9.997 0.329 -13.569 1.00 67.19 196 PRO A CA 1
ATOM 1416 C C . PRO A 1 196 ? -9.320 -0.927 -12.999 1.00 67.19 196 PRO A C 1
ATOM 1418 O O . PRO A 1 196 ? -9.636 -2.043 -13.404 1.00 67.19 196 PRO A O 1
ATOM 1421 N N . ALA A 1 197 ? -8.377 -0.756 -12.076 1.00 64.94 197 ALA A N 1
ATOM 1422 C CA . ALA A 1 197 ? -7.649 -1.831 -11.435 1.00 64.94 197 ALA A CA 1
ATOM 1423 C C . ALA A 1 197 ? -8.071 -1.922 -9.966 1.00 64.94 197 ALA A C 1
ATOM 1425 O O . ALA A 1 197 ? -7.788 -1.023 -9.174 1.00 64.94 197 ALA A O 1
ATOM 1426 N N . ALA A 1 198 ? -8.759 -3.008 -9.618 1.00 61.41 198 ALA A N 1
ATOM 1427 C CA . ALA A 1 198 ? -9.217 -3.264 -8.261 1.00 61.41 198 ALA A CA 1
ATOM 1428 C C . ALA A 1 198 ? -8.037 -3.727 -7.392 1.00 61.41 198 ALA A C 1
ATOM 1430 O O . ALA A 1 198 ? -7.512 -4.829 -7.561 1.00 61.41 198 ALA A O 1
ATOM 1431 N N . GLY A 1 199 ? -7.604 -2.864 -6.480 1.00 64.56 199 GLY A N 1
ATOM 1432 C CA . GLY A 1 199 ? -6.776 -3.235 -5.340 1.00 64.56 199 GLY A CA 1
ATOM 1433 C C . GLY A 1 199 ? -7.605 -3.085 -4.072 1.00 64.56 199 GLY A C 1
ATOM 1434 O O . GLY A 1 199 ? -8.348 -2.119 -3.937 1.00 64.56 199 GLY A O 1
ATOM 1435 N N . THR A 1 200 ? -7.496 -4.036 -3.152 1.00 66.19 200 THR A N 1
ATOM 1436 C CA . THR A 1 200 ? -8.049 -3.917 -1.802 1.00 66.19 200 THR A CA 1
ATOM 1437 C C . THR A 1 200 ? -6.932 -3.545 -0.839 1.00 66.19 200 THR A C 1
ATOM 1439 O O . THR A 1 200 ? -5.786 -3.991 -0.977 1.00 66.19 200 THR A O 1
ATOM 1442 N N . ILE A 1 201 ? -7.263 -2.734 0.157 1.00 66.38 201 ILE A N 1
ATOM 1443 C CA . ILE A 1 201 ? -6.359 -2.352 1.239 1.00 66.38 201 ILE A CA 1
ATOM 1444 C C . ILE A 1 201 ? -7.059 -2.704 2.538 1.00 66.38 201 ILE A C 1
ATOM 1446 O O . ILE A 1 201 ? -8.252 -2.446 2.692 1.00 66.38 201 ILE A O 1
ATOM 1450 N N . SER A 1 202 ? -6.303 -3.247 3.484 1.00 65.75 202 SER A N 1
ATOM 1451 C CA . SER A 1 202 ? -6.761 -3.350 4.861 1.00 65.75 202 SER A CA 1
ATOM 1452 C C . SER A 1 202 ? -6.023 -2.315 5.693 1.00 65.75 202 SER A C 1
ATOM 1454 O O . SER A 1 202 ? -4.789 -2.267 5.716 1.00 65.75 202 SER A O 1
ATOM 1456 N N . LEU A 1 203 ? -6.777 -1.481 6.393 1.00 64.00 203 LEU A N 1
ATOM 1457 C CA . LEU A 1 203 ? -6.231 -0.614 7.422 1.00 64.00 203 LEU A CA 1
ATOM 1458 C C . LEU A 1 203 ? -6.359 -1.313 8.766 1.00 64.00 203 LEU A C 1
ATOM 1460 O O . LEU A 1 203 ? -7.426 -1.822 9.105 1.00 64.00 203 LEU A O 1
ATOM 1464 N N . THR A 1 204 ? -5.275 -1.308 9.535 1.00 62.78 204 THR A N 1
ATOM 1465 C CA . THR A 1 204 ? -5.303 -1.812 10.905 1.00 62.78 204 THR A CA 1
ATOM 1466 C C . THR A 1 204 ? -5.130 -0.617 11.836 1.00 62.78 204 THR A C 1
ATOM 1468 O O . THR A 1 204 ? -4.038 -0.039 11.896 1.00 62.78 204 THR A O 1
ATOM 1471 N N . PRO A 1 205 ? -6.186 -0.187 12.546 1.00 59.81 205 PRO A N 1
ATOM 1472 C CA . PRO A 1 205 ? -6.045 0.885 13.517 1.00 59.81 205 PRO A CA 1
ATOM 1473 C C . PRO A 1 205 ? -5.060 0.494 14.625 1.00 59.81 205 PRO A C 1
ATOM 1475 O O . PRO A 1 205 ? -5.058 -0.654 15.073 1.00 59.81 205 PRO A O 1
ATOM 1478 N N . ASN A 1 206 ? -4.227 1.447 15.081 1.00 60.12 206 ASN A N 1
ATOM 1479 C CA . ASN A 1 206 ? -3.517 1.264 16.346 1.00 60.12 206 ASN A CA 1
ATOM 1480 C C . ASN A 1 206 ? -4.505 1.648 17.416 1.00 60.12 206 ASN A C 1
ATOM 1482 O O . ASN A 1 206 ? -4.601 2.814 17.805 1.00 60.12 206 ASN A O 1
ATOM 1486 N N . ILE A 1 207 ? -5.267 0.681 17.890 1.00 56.38 207 ILE A N 1
ATOM 1487 C CA . ILE A 1 207 ? -6.074 0.958 19.058 1.00 56.38 207 ILE A CA 1
ATOM 1488 C C . ILE A 1 207 ? -5.139 0.864 20.259 1.00 56.38 207 ILE A C 1
ATOM 1490 O O . ILE A 1 207 ? -4.980 -0.188 20.874 1.00 56.38 207 ILE A O 1
ATOM 1494 N N . GLN A 1 208 ? -4.431 1.963 20.523 1.00 57.69 208 GLN A N 1
ATOM 1495 C CA . GLN A 1 208 ? -3.672 2.109 21.751 1.00 57.69 208 GLN A CA 1
ATOM 1496 C C . GLN A 1 208 ? -4.690 2.293 22.877 1.00 57.69 208 GLN A C 1
ATOM 1498 O O . GLN A 1 208 ? -5.500 3.222 22.817 1.00 57.69 208 GLN A O 1
ATOM 1503 N N . PRO A 1 209 ? -4.706 1.407 23.884 1.00 57.91 209 PRO A N 1
ATOM 1504 C CA . PRO A 1 209 ? -5.551 1.609 25.045 1.00 57.91 209 PRO A CA 1
ATOM 1505 C C . PRO A 1 209 ? -5.153 2.929 25.698 1.00 57.91 209 PRO A C 1
ATOM 1507 O O . PRO A 1 209 ? -4.003 3.112 26.096 1.00 57.91 209 PRO A O 1
ATOM 1510 N N . ARG A 1 210 ? -6.110 3.854 25.805 1.00 60.31 210 ARG A N 1
ATOM 1511 C CA . ARG A 1 210 ? -5.909 5.156 26.451 1.00 60.31 210 ARG A CA 1
ATOM 1512 C C . ARG A 1 210 ? -5.479 4.957 27.901 1.00 60.31 210 ARG A C 1
ATOM 1514 O O . ARG A 1 210 ? -4.609 5.656 28.409 1.00 60.31 210 ARG A O 1
ATOM 1521 N N . HIS A 1 211 ? -6.051 3.926 28.523 1.00 56.41 211 HIS A N 1
ATOM 1522 C CA . HIS A 1 211 ? -5.667 3.448 29.836 1.00 56.41 211 HIS A CA 1
ATOM 1523 C C . HIS A 1 211 ? -5.580 1.922 29.841 1.00 56.41 211 HIS A C 1
ATOM 1525 O O . HIS A 1 211 ? -6.530 1.216 29.493 1.00 56.41 211 HIS A O 1
ATOM 1531 N N . ARG A 1 212 ? -4.429 1.416 30.289 1.00 68.12 212 ARG A N 1
ATOM 1532 C CA . ARG A 1 212 ? -4.309 0.056 30.807 1.00 68.12 212 ARG A CA 1
ATOM 1533 C C . ARG A 1 212 ? -4.747 0.105 32.264 1.00 68.12 212 ARG A C 1
ATOM 1535 O O . ARG A 1 212 ? -3.997 0.591 33.105 1.00 68.12 212 ARG A O 1
ATOM 1542 N N . LEU A 1 213 ? -5.973 -0.321 32.538 1.00 64.19 213 LEU A N 1
ATOM 1543 C CA . LEU A 1 213 ? -6.600 -0.047 33.830 1.00 64.19 213 LEU A CA 1
ATOM 1544 C C . LEU A 1 213 ? -6.133 -1.021 34.907 1.00 64.19 213 LEU A C 1
ATOM 1546 O O . LEU A 1 213 ? -5.830 -0.599 36.017 1.00 64.19 213 LEU A O 1
ATOM 1550 N N . VAL A 1 214 ? -6.030 -2.310 34.583 1.00 65.06 214 VAL A N 1
ATOM 1551 C CA . VAL A 1 214 ? -5.606 -3.336 35.541 1.00 65.06 214 VAL A CA 1
ATOM 1552 C C . VAL A 1 214 ? -4.911 -4.468 34.792 1.00 65.06 214 VAL A C 1
ATOM 1554 O O . VAL A 1 214 ? -5.440 -4.961 33.800 1.00 65.06 214 VAL A O 1
ATOM 1557 N N . ARG A 1 215 ? -3.735 -4.887 35.272 1.00 63.75 215 ARG A N 1
ATOM 1558 C CA . ARG A 1 215 ? -3.185 -6.229 35.045 1.00 63.75 215 ARG A CA 1
ATOM 1559 C C . ARG A 1 215 ? -3.042 -6.852 36.420 1.00 63.75 215 ARG A C 1
ATOM 1561 O O . ARG A 1 215 ? -2.137 -6.477 37.159 1.00 63.75 215 ARG A O 1
ATOM 1568 N N . GLN A 1 216 ? -3.934 -7.766 36.758 1.00 67.00 216 GLN A N 1
ATOM 1569 C CA . GLN A 1 216 ? -3.924 -8.401 38.065 1.00 67.00 216 GLN A CA 1
ATOM 1570 C C . GLN A 1 216 ? -4.128 -9.896 37.895 1.00 67.00 216 GLN A C 1
ATOM 1572 O O . GLN A 1 216 ? -4.842 -10.344 36.996 1.00 67.00 216 GLN A O 1
ATOM 1577 N N . GLU A 1 217 ? -3.422 -10.646 38.726 1.00 69.25 217 GLU A N 1
ATOM 1578 C CA . GLU A 1 217 ? -3.600 -12.079 38.860 1.00 69.25 217 GLU A CA 1
ATOM 1579 C C . GLU A 1 217 ? -4.808 -12.283 39.773 1.00 69.25 217 GLU A C 1
ATOM 1581 O O . GLU A 1 217 ? -4.788 -11.858 40.925 1.00 69.25 217 GLU A O 1
ATOM 1586 N N . LEU A 1 218 ? -5.882 -12.846 39.227 1.00 65.44 218 LEU A N 1
ATOM 1587 C CA . LEU A 1 218 ? -7.079 -13.203 39.988 1.00 65.44 218 LEU A CA 1
ATOM 1588 C C . LEU A 1 218 ? -6.955 -14.644 40.481 1.00 65.44 218 LEU A C 1
ATOM 1590 O O . LEU A 1 218 ? -6.728 -15.544 39.662 1.00 65.44 218 LEU A O 1
ATOM 1594 N N . ALA A 1 219 ? -7.167 -14.885 41.776 1.00 70.69 219 ALA A N 1
ATOM 1595 C CA . ALA A 1 219 ? -7.405 -16.240 42.265 1.00 70.69 219 ALA A CA 1
ATOM 1596 C C . ALA A 1 219 ? -8.786 -16.751 41.801 1.00 70.69 219 ALA A C 1
ATOM 1598 O O . ALA A 1 219 ? -9.569 -16.030 41.174 1.00 70.69 219 ALA A O 1
ATOM 1599 N N . VAL A 1 220 ? -9.071 -18.032 42.039 1.00 69.00 220 VAL A N 1
ATOM 1600 C CA . VAL A 1 220 ? -10.391 -18.625 41.756 1.00 69.00 220 VAL A CA 1
ATOM 1601 C C . VAL A 1 220 ? -11.427 -18.010 42.700 1.00 69.00 220 VAL A C 1
ATOM 1603 O O . VAL A 1 220 ? -11.116 -17.769 43.862 1.00 69.00 220 VAL A O 1
ATOM 1606 N N . ASP A 1 221 ? -12.625 -17.726 42.186 1.00 69.94 221 ASP A N 1
ATOM 1607 C CA . ASP A 1 221 ? -13.742 -17.071 42.893 1.00 69.94 221 ASP A CA 1
ATOM 1608 C C . ASP A 1 221 ? -13.477 -15.638 43.394 1.00 69.94 221 ASP A C 1
ATOM 1610 O O . ASP A 1 221 ? -14.343 -15.019 44.019 1.00 69.94 221 ASP A O 1
ATOM 1614 N N . GLU A 1 222 ? -12.320 -15.055 43.074 1.00 78.69 222 GLU A N 1
ATOM 1615 C CA . GLU A 1 222 ? -12.091 -13.630 43.278 1.00 78.69 222 GLU A CA 1
ATOM 1616 C C . GLU A 1 222 ? -12.764 -12.795 42.187 1.00 78.69 222 GLU A C 1
ATOM 1618 O O . GLU A 1 222 ? -12.927 -13.203 41.027 1.00 78.69 222 GLU A O 1
ATOM 1623 N N . PHE A 1 223 ? -13.126 -11.573 42.572 1.00 78.12 223 PHE A N 1
ATOM 1624 C CA . PHE A 1 223 ? -13.626 -10.568 41.655 1.00 78.12 223 PHE A CA 1
ATOM 1625 C C . PHE A 1 223 ? -12.829 -9.270 41.776 1.00 78.12 223 PHE A C 1
ATOM 1627 O O . PHE A 1 223 ? -12.462 -8.839 42.867 1.00 78.12 223 PHE A O 1
ATOM 1634 N N . ILE A 1 224 ? -12.602 -8.618 40.638 1.00 79.06 224 ILE A N 1
ATOM 1635 C CA . ILE A 1 224 ? -12.077 -7.254 40.576 1.00 79.06 224 ILE A CA 1
ATOM 1636 C C . ILE A 1 224 ? -13.232 -6.329 40.233 1.00 79.06 224 ILE A C 1
ATOM 1638 O O . ILE A 1 224 ? -13.945 -6.551 39.256 1.00 79.06 224 ILE A O 1
ATOM 1642 N N . VAL A 1 225 ? -13.387 -5.270 41.023 1.00 82.38 225 VAL A N 1
ATOM 1643 C CA . VAL A 1 225 ? -14.301 -4.170 40.715 1.00 82.38 225 VAL A CA 1
ATOM 1644 C C . VAL A 1 225 ? -13.470 -2.972 40.288 1.00 82.38 225 VAL A C 1
ATOM 1646 O O . VAL A 1 225 ? -12.752 -2.395 41.102 1.00 82.38 225 VAL A O 1
ATOM 1649 N N . VAL A 1 226 ? -13.595 -2.578 39.026 1.00 81.44 226 VAL A N 1
ATOM 1650 C CA . VAL A 1 226 ? -13.042 -1.319 38.526 1.00 81.44 226 VAL A CA 1
ATOM 1651 C C . VAL A 1 226 ? -14.180 -0.309 38.488 1.00 81.44 226 VAL A C 1
ATOM 1653 O O . VAL A 1 226 ? -15.083 -0.421 37.660 1.00 81.44 226 VAL A O 1
ATOM 1656 N N . LYS A 1 227 ? -14.173 0.621 39.445 1.00 84.44 227 LYS A N 1
ATOM 1657 C CA . LYS A 1 227 ? -15.197 1.664 39.589 1.00 84.44 227 LYS A CA 1
ATOM 1658 C C . LYS A 1 227 ? -14.827 2.910 38.803 1.00 84.44 227 LYS A C 1
ATOM 1660 O O . LYS A 1 227 ? -13.651 3.129 38.519 1.00 84.44 227 LYS A O 1
ATOM 1665 N N . ASP A 1 228 ? -15.847 3.715 38.525 1.00 81.62 228 ASP A N 1
ATOM 1666 C CA . ASP A 1 228 ? -15.715 5.073 38.001 1.00 81.62 228 ASP A CA 1
ATOM 1667 C C . ASP A 1 228 ? -14.821 5.140 36.758 1.00 81.62 228 ASP A C 1
ATOM 1669 O O . ASP A 1 228 ? -13.964 6.015 36.629 1.00 81.62 228 ASP A O 1
ATOM 1673 N N . LEU A 1 229 ? -15.003 4.178 35.842 1.00 80.31 229 LEU A N 1
ATOM 1674 C CA . LEU A 1 229 ? -14.278 4.174 34.580 1.00 80.31 229 LEU A CA 1
ATOM 1675 C C . LEU A 1 229 ? -14.602 5.475 33.838 1.00 80.31 229 LEU A C 1
ATOM 1677 O O . LEU A 1 229 ? -15.783 5.724 33.574 1.00 80.31 229 LEU A O 1
ATOM 1681 N N . PRO A 1 230 ? -13.591 6.293 33.487 1.00 74.81 230 PRO A N 1
ATOM 1682 C CA . PRO A 1 230 ? -13.801 7.574 32.824 1.00 74.81 230 PRO A CA 1
ATOM 1683 C C . PRO A 1 230 ? -14.076 7.347 31.332 1.00 74.81 230 PRO A C 1
ATOM 1685 O O . PRO A 1 230 ? -13.279 7.732 30.476 1.00 74.81 230 PRO A O 1
ATOM 1688 N N . LEU A 1 231 ? -15.175 6.655 31.027 1.00 77.50 231 LEU A N 1
ATOM 1689 C CA . LEU A 1 231 ? -15.628 6.431 29.662 1.00 77.50 231 LEU A CA 1
ATOM 1690 C C . LEU A 1 231 ? -16.186 7.740 29.111 1.00 77.50 231 LEU A C 1
ATOM 1692 O O . LEU A 1 231 ? -17.019 8.397 29.733 1.00 77.50 231 LEU A O 1
ATOM 1696 N N . THR A 1 232 ? -15.731 8.109 27.926 1.00 78.00 232 THR A N 1
ATOM 1697 C CA . THR A 1 232 ? -16.356 9.151 27.117 1.00 78.00 232 THR A CA 1
ATOM 1698 C C . THR A 1 232 ? -17.264 8.517 26.060 1.00 78.00 232 THR A C 1
ATOM 1700 O O . THR A 1 232 ? -17.075 7.343 25.730 1.00 78.00 232 THR A O 1
ATOM 1703 N N . PRO A 1 233 ? -18.265 9.246 25.531 1.00 76.00 233 PRO A N 1
ATOM 1704 C CA . PRO A 1 233 ? -19.134 8.736 24.475 1.00 76.00 233 PRO A CA 1
ATOM 1705 C C . PRO A 1 233 ? -18.355 8.071 23.332 1.00 76.00 233 PRO A C 1
ATOM 1707 O O . PRO A 1 233 ? -17.405 8.646 22.799 1.00 76.00 233 PRO A O 1
ATOM 1710 N N . GLY A 1 234 ? -18.754 6.848 22.983 1.00 71.19 234 GLY A N 1
ATOM 1711 C CA . GLY A 1 234 ? -18.118 6.010 21.970 1.00 71.19 234 GLY A CA 1
ATOM 1712 C C . GLY A 1 234 ? -16.958 5.146 22.477 1.00 71.19 234 GLY A C 1
ATOM 1713 O O . GLY A 1 234 ? -16.568 4.205 21.784 1.00 71.19 234 GLY A O 1
ATOM 1714 N N . ASP A 1 235 ? -16.401 5.409 23.664 1.00 77.50 235 ASP A N 1
ATOM 1715 C CA . ASP A 1 235 ? -15.331 4.577 24.215 1.00 77.50 235 ASP A CA 1
ATOM 1716 C C . ASP A 1 235 ? -15.775 3.118 24.355 1.00 77.50 235 ASP A C 1
ATOM 1718 O O . ASP A 1 235 ? -16.911 2.804 24.721 1.00 77.50 235 ASP A O 1
ATOM 1722 N N . THR A 1 236 ? -14.851 2.215 24.048 1.00 77.50 236 THR A N 1
ATOM 1723 C CA . THR A 1 236 ? -15.071 0.775 24.070 1.00 77.50 236 THR A CA 1
ATOM 1724 C C . THR A 1 236 ? -14.224 0.147 25.164 1.00 77.50 236 THR A C 1
ATOM 1726 O O . THR A 1 236 ? -13.005 0.325 25.228 1.00 77.50 236 THR A O 1
ATOM 1729 N N . LEU A 1 237 ? -14.875 -0.618 26.028 1.00 81.75 237 LEU A N 1
ATOM 1730 C CA . LEU A 1 237 ? -14.227 -1.414 27.050 1.00 81.75 237 LEU A CA 1
ATOM 1731 C C . LEU A 1 237 ? -13.953 -2.809 26.493 1.00 81.75 237 LEU A C 1
ATOM 1733 O O . LEU A 1 237 ? -14.872 -3.524 26.081 1.00 81.75 237 LEU A O 1
ATOM 1737 N N . VAL A 1 238 ? -12.684 -3.203 26.501 1.00 79.81 238 VAL A N 1
ATOM 1738 C CA . VAL A 1 238 ? -12.235 -4.509 26.025 1.00 79.81 238 VAL A CA 1
ATOM 1739 C C . VAL A 1 238 ? -11.566 -5.267 27.154 1.00 79.81 238 VAL A C 1
ATOM 1741 O O . VAL A 1 238 ? -10.768 -4.716 27.913 1.00 79.81 238 VAL A O 1
ATOM 1744 N N . VAL A 1 239 ? -11.874 -6.556 27.250 1.00 80.25 239 VAL A N 1
ATOM 1745 C CA . VAL A 1 239 ? -11.239 -7.459 28.207 1.00 80.25 239 VAL A CA 1
ATOM 1746 C C . VAL A 1 239 ? -10.411 -8.482 27.454 1.00 80.25 239 VAL A C 1
ATOM 1748 O O . VAL A 1 239 ? -10.893 -9.154 26.540 1.00 80.25 239 VAL A O 1
ATOM 1751 N N . LYS A 1 240 ? -9.149 -8.601 27.861 1.00 77.56 240 LYS A N 1
ATOM 1752 C CA . LYS A 1 240 ? -8.242 -9.662 27.442 1.00 77.56 240 LYS A CA 1
ATOM 1753 C C . LYS A 1 240 ? -7.965 -10.552 28.641 1.00 77.56 240 LYS A C 1
ATOM 1755 O O . LYS A 1 240 ? -7.429 -10.092 29.647 1.00 77.56 240 LYS A O 1
ATOM 1760 N N . ALA A 1 241 ? -8.321 -11.824 28.535 1.00 75.62 241 ALA A N 1
ATOM 1761 C CA . ALA A 1 241 ? -8.175 -12.771 29.631 1.00 75.62 241 ALA A CA 1
ATOM 1762 C C . ALA A 1 241 ? -7.288 -13.946 29.215 1.00 75.62 241 ALA A C 1
ATOM 1764 O O . ALA A 1 241 ? -7.479 -14.544 28.157 1.00 75.62 241 ALA A O 1
ATOM 1765 N N . SER A 1 242 ? -6.316 -14.316 30.053 1.00 77.88 242 SER A N 1
ATOM 1766 C CA . SER A 1 242 ? -5.537 -15.546 29.849 1.00 77.88 242 SER A CA 1
ATOM 1767 C C . SER A 1 242 ? -6.284 -16.817 30.281 1.00 77.88 242 SER A C 1
ATOM 1769 O O . SER A 1 242 ? -5.753 -17.914 30.123 1.00 77.88 242 SER A O 1
ATOM 1771 N N . ALA A 1 243 ? -7.493 -16.675 30.832 1.00 74.69 243 ALA A N 1
ATOM 1772 C CA . ALA A 1 243 ? -8.359 -17.745 31.319 1.00 74.69 243 ALA A CA 1
ATOM 1773 C C . ALA A 1 243 ? -9.842 -17.380 31.154 1.00 74.69 243 ALA A C 1
ATOM 1775 O O . ALA A 1 243 ? -10.153 -16.279 30.705 1.00 74.69 243 ALA A O 1
ATOM 1776 N N . SER A 1 244 ? -10.740 -18.298 31.519 1.00 77.88 244 SER A N 1
ATOM 1777 C CA . SER A 1 244 ? -12.182 -18.058 31.472 1.00 77.88 244 SER A CA 1
ATOM 1778 C C . SER A 1 244 ? -12.594 -16.999 32.494 1.00 77.88 244 SER A C 1
ATOM 1780 O O . SER A 1 244 ? -12.366 -17.174 33.692 1.00 77.88 244 SER A O 1
ATOM 1782 N N . VAL A 1 245 ? -13.203 -15.909 32.031 1.00 76.81 245 VAL A N 1
ATOM 1783 C CA . VAL A 1 245 ? -13.618 -14.778 32.878 1.00 76.81 245 VAL A CA 1
ATOM 1784 C C . VAL A 1 245 ? -15.044 -14.380 32.534 1.00 76.81 245 VAL A C 1
ATOM 1786 O O . VAL A 1 245 ? -15.364 -14.206 31.362 1.00 76.81 245 VAL A O 1
ATOM 1789 N N . ALA A 1 246 ? -15.885 -14.191 33.547 1.00 80.50 246 ALA A N 1
ATOM 1790 C CA . ALA A 1 246 ? -17.147 -13.484 33.393 1.00 80.50 246 ALA A CA 1
ATOM 1791 C C . ALA A 1 246 ? -16.925 -11.990 33.617 1.00 80.50 246 ALA A C 1
ATOM 1793 O O . ALA A 1 246 ? -16.281 -11.580 34.583 1.00 80.50 246 ALA A O 1
ATOM 1794 N N . VAL A 1 247 ? -17.482 -11.173 32.734 1.00 80.31 247 VAL A N 1
ATOM 1795 C CA . VAL A 1 247 ? -17.445 -9.718 32.846 1.00 80.31 247 VAL A CA 1
ATOM 1796 C C . VAL A 1 247 ? -18.861 -9.210 32.946 1.00 80.31 247 VAL A C 1
ATOM 1798 O O . VAL A 1 247 ? -19.703 -9.533 32.110 1.00 80.31 247 VAL A O 1
ATOM 1801 N N . LYS A 1 248 ? -19.107 -8.393 33.962 1.00 84.88 248 LYS A N 1
ATOM 1802 C CA . LYS A 1 248 ? -20.380 -7.732 34.188 1.00 84.88 248 LYS A CA 1
ATOM 1803 C C . LYS A 1 248 ? -20.163 -6.232 34.233 1.00 84.88 248 LYS A C 1
ATOM 1805 O O . LYS A 1 248 ? -19.390 -5.741 35.053 1.00 84.88 248 LYS A O 1
ATOM 1810 N N . VAL A 1 249 ? -20.853 -5.511 33.361 1.00 81.44 249 VAL A N 1
ATOM 1811 C CA . VAL A 1 249 ? -20.761 -4.052 33.286 1.00 81.44 249 VAL A CA 1
ATOM 1812 C C . VAL A 1 249 ? -22.023 -3.447 33.877 1.00 81.44 249 VAL A C 1
ATOM 1814 O O . VAL A 1 249 ? -23.141 -3.844 33.533 1.00 81.44 249 VAL A O 1
ATOM 1817 N N . ILE A 1 250 ? -21.830 -2.538 34.827 1.00 85.62 250 ILE A N 1
ATOM 1818 C CA . ILE A 1 250 ? -22.888 -1.978 35.655 1.00 85.62 250 ILE A CA 1
ATOM 1819 C C . ILE A 1 250 ? -22.806 -0.457 35.615 1.00 85.62 250 ILE A C 1
ATOM 1821 O O . ILE A 1 250 ? -21.726 0.119 35.751 1.00 85.62 250 ILE A O 1
ATOM 1825 N N . GLU A 1 251 ? -23.972 0.153 35.465 1.00 77.44 251 GLU A N 1
ATOM 1826 C CA . GLU A 1 251 ? -24.204 1.595 35.497 1.00 77.44 251 GLU A CA 1
ATOM 1827 C C . GLU A 1 251 ? -25.150 1.950 36.658 1.00 77.44 251 GLU A C 1
ATOM 1829 O O . GLU A 1 251 ? -26.121 1.184 36.932 1.00 77.44 251 GLU A O 1
#